Protein AF-A0A2J8GJ89-F1 (afdb_monomer_lite)

Foldseek 3Di:
DVQQQQKDFLNHRDDPVNLVVLLVLLDQPVDLCQDFDDDDPDPVVVLVQLVPPDFQAPDDPVQQNVCVVDPCNVVRDDDDDDDPCRPVVSLVVQVVQLVPDDPVSCVSHPFNPQGGHSRRQAHPPRGGGPSRIPSSHDYDDDDDDDDDDDDDDDDDDDDDDDDPDDPDDFDFFPAFDKAWFQADALVQLQDQKTKRFLVRCNRDTPAWDWFWEAEPNDIDIWTWDSDDSGIIITGNGNVVSNPDDDHRGTWMWGRHRRGIYTDD

Structure (mmCIF, N/CA/C/O backbone):
data_AF-A0A2J8GJ89-F1
#
_entry.id   AF-A0A2J8GJ89-F1
#
loop_
_atom_site.group_PDB
_atom_site.id
_atom_site.type_symbol
_atom_site.label_atom_id
_atom_site.label_alt_id
_atom_site.label_comp_id
_atom_site.label_asym_id
_atom_site.label_entity_id
_atom_site.label_seq_id
_atom_site.pdbx_PDB_ins_code
_atom_site.Cartn_x
_atom_site.Cartn_y
_atom_site.Cartn_z
_atom_site.occupancy
_atom_site.B_iso_or_equiv
_atom_site.auth_seq_id
_atom_site.auth_comp_id
_atom_site.auth_asym_id
_atom_site.auth_atom_id
_atom_site.pdbx_PDB_model_num
ATOM 1 N N . MET A 1 1 ? -20.052 -2.534 8.453 1.00 51.09 1 MET A N 1
ATOM 2 C CA . MET A 1 1 ? -18.587 -2.738 8.320 1.00 51.09 1 MET A CA 1
ATOM 3 C C . MET A 1 1 ? -18.241 -4.232 8.321 1.00 51.09 1 MET A C 1
ATOM 5 O O . MET A 1 1 ? -17.271 -4.652 8.930 1.00 51.09 1 MET A O 1
ATOM 9 N N . SER A 1 2 ? -19.014 -5.045 7.596 1.00 51.50 2 SER A N 1
ATOM 10 C CA . SER A 1 2 ? -18.908 -6.514 7.586 1.00 51.50 2 SER A CA 1
ATOM 11 C C . SER A 1 2 ? -17.666 -7.060 6.869 1.00 51.50 2 SER A C 1
ATOM 13 O O . SER A 1 2 ? -17.286 -8.201 7.095 1.00 51.50 2 SER A O 1
ATOM 15 N N . VAL A 1 3 ? -17.035 -6.261 6.001 1.00 61.06 3 VAL A N 1
ATOM 16 C CA . VAL A 1 3 ? -15.920 -6.705 5.143 1.00 61.06 3 VAL A CA 1
ATOM 17 C C . VAL A 1 3 ? -14.553 -6.607 5.840 1.00 61.06 3 VAL A C 1
ATOM 19 O O . VAL A 1 3 ? -13.707 -7.475 5.651 1.00 61.06 3 VAL A O 1
ATOM 22 N N . CYS A 1 4 ? -14.347 -5.580 6.672 1.00 65.94 4 CYS A N 1
ATOM 23 C CA . CYS A 1 4 ? -13.130 -5.380 7.469 1.00 65.94 4 CYS A CA 1
ATOM 24 C C . CYS A 1 4 ? -13.531 -5.078 8.925 1.00 65.94 4 CYS A C 1
ATOM 26 O O . CYS A 1 4 ? -13.541 -3.907 9.307 1.00 65.94 4 CYS A O 1
ATOM 28 N N . PRO A 1 5 ? -13.898 -6.094 9.730 1.00 61.31 5 PRO A N 1
ATOM 29 C CA . PRO A 1 5 ? -14.490 -5.883 11.057 1.00 61.31 5 PRO A CA 1
ATOM 30 C C . PRO A 1 5 ? -13.538 -5.229 12.068 1.00 61.31 5 PRO A C 1
ATOM 32 O O . PRO A 1 5 ? -13.998 -4.573 12.992 1.00 61.31 5 PRO A O 1
ATOM 35 N N . PHE A 1 6 ? -12.224 -5.367 11.871 1.00 69.56 6 PHE A N 1
ATOM 36 C CA . PHE A 1 6 ? -11.194 -4.809 12.756 1.00 69.56 6 PHE A CA 1
ATOM 37 C C . PHE A 1 6 ? -10.577 -3.501 12.244 1.00 69.56 6 PHE A C 1
ATOM 39 O O . PHE A 1 6 ? -9.581 -3.058 12.803 1.00 69.56 6 PHE A O 1
ATOM 46 N N . LEU A 1 7 ? -11.118 -2.906 11.170 1.00 73.06 7 LEU A N 1
ATOM 47 C CA . LEU A 1 7 ? -10.618 -1.650 10.598 1.00 73.06 7 LEU A CA 1
ATOM 48 C C . LEU A 1 7 ? -10.441 -0.587 11.693 1.00 73.06 7 LEU A C 1
ATOM 50 O O . LEU A 1 7 ? -11.386 -0.297 12.422 1.00 73.06 7 LEU A O 1
ATOM 54 N N . ALA A 1 8 ? -9.258 0.020 11.755 1.00 70.81 8 ALA A N 1
ATOM 55 C CA . ALA A 1 8 ? -8.926 1.067 12.713 1.00 70.81 8 ALA A CA 1
ATOM 56 C C . ALA A 1 8 ? -8.493 2.362 12.006 1.00 70.81 8 ALA A C 1
ATOM 58 O O . ALA A 1 8 ? -7.922 2.317 10.912 1.00 70.81 8 ALA A O 1
ATOM 59 N N . VAL A 1 9 ? -8.766 3.501 12.646 1.00 76.75 9 VAL A N 1
ATOM 60 C CA . VAL A 1 9 ? -8.282 4.840 12.281 1.00 76.75 9 VAL A CA 1
ATOM 61 C C . VAL A 1 9 ? -7.520 5.403 13.482 1.00 76.75 9 VAL A C 1
ATOM 63 O O . VAL A 1 9 ? -8.078 5.471 14.572 1.00 76.75 9 VAL A O 1
ATOM 66 N N . ASP A 1 10 ? -6.253 5.775 13.292 1.00 77.88 10 ASP A N 1
ATOM 67 C CA . ASP A 1 10 ? -5.334 6.277 14.334 1.00 77.88 10 ASP A CA 1
ATOM 68 C C . ASP A 1 10 ? -5.298 5.412 15.610 1.00 77.88 10 ASP A C 1
ATOM 70 O O . ASP A 1 10 ? -5.289 5.910 16.732 1.00 77.88 10 ASP A O 1
ATOM 74 N N . GLY A 1 11 ? -5.313 4.087 15.438 1.00 70.81 11 GLY A N 1
ATOM 75 C CA . GLY A 1 11 ? -5.320 3.114 16.537 1.00 70.81 11 GLY A CA 1
ATOM 76 C C . GLY A 1 11 ? -6.684 2.884 17.207 1.00 70.81 11 GLY A C 1
ATOM 77 O O . GLY A 1 11 ? -6.833 1.898 17.925 1.00 70.81 11 GLY A O 1
ATOM 78 N N . GLY A 1 12 ? -7.694 3.718 16.945 1.00 61.47 12 GLY A N 1
ATOM 79 C CA . GLY A 1 12 ? -9.068 3.516 17.418 1.00 61.47 12 GLY A CA 1
ATOM 80 C C . GLY A 1 12 ? -9.918 2.684 16.443 1.00 61.47 12 GLY A C 1
ATOM 81 O O . GLY A 1 12 ? -9.699 2.765 15.231 1.00 61.47 12 GLY A O 1
ATOM 82 N N . PRO A 1 13 ? -10.921 1.911 16.909 1.00 70.88 13 PRO A N 1
ATOM 83 C CA . PRO A 1 13 ? -11.871 1.232 16.028 1.00 70.88 13 PRO A CA 1
ATOM 84 C C . PRO A 1 13 ? -12.562 2.215 15.076 1.00 70.88 13 PRO A C 1
ATOM 86 O O . PRO A 1 13 ? -13.066 3.262 15.487 1.00 70.88 13 PRO A O 1
ATOM 89 N N . ALA A 1 14 ? -12.594 1.892 13.787 1.00 78.88 14 ALA A N 1
ATOM 90 C CA . ALA A 1 14 ? -13.203 2.759 12.793 1.00 78.88 14 ALA A CA 1
ATOM 91 C C . ALA A 1 14 ? -14.733 2.657 12.810 1.00 78.88 14 ALA A C 1
ATOM 93 O O . ALA A 1 14 ? -15.304 1.582 12.990 1.00 78.88 14 ALA A O 1
ATOM 94 N N . THR A 1 15 ? -15.396 3.761 12.472 1.00 80.56 15 THR A N 1
ATOM 95 C CA . THR A 1 15 ? -16.772 3.764 11.967 1.00 80.56 15 THR A CA 1
ATOM 96 C C . THR A 1 15 ? -16.748 4.030 10.460 1.00 80.56 15 THR A C 1
ATOM 98 O O . THR A 1 15 ? -15.730 4.452 9.906 1.00 80.56 15 THR A O 1
ATOM 101 N N . LEU A 1 16 ? -17.869 3.828 9.756 1.00 80.06 16 LEU A N 1
ATOM 102 C CA . LEU A 1 16 ? -17.957 4.216 8.341 1.00 80.06 16 LEU A CA 1
ATOM 103 C C . LEU A 1 16 ? -17.716 5.729 8.160 1.00 80.06 16 LEU A C 1
ATOM 105 O O . LEU A 1 16 ? -17.096 6.138 7.180 1.00 80.06 16 LEU A O 1
ATOM 109 N N . GLY A 1 17 ? -18.164 6.537 9.127 1.00 83.50 17 GLY A N 1
ATOM 110 C CA . GLY A 1 17 ? -17.939 7.980 9.166 1.00 83.50 17 GLY A CA 1
ATOM 111 C C . GLY A 1 17 ? -16.468 8.344 9.366 1.00 83.50 17 GLY A C 1
ATOM 112 O O . GLY A 1 17 ? -15.929 9.100 8.560 1.00 83.50 17 GLY A O 1
ATOM 113 N N . SER A 1 18 ? -15.788 7.777 10.373 1.00 85.19 18 SER A N 1
ATOM 114 C CA . SER A 1 18 ? -14.372 8.096 10.623 1.00 85.19 18 SER A CA 1
ATOM 115 C C . SER A 1 18 ? -13.459 7.598 9.501 1.00 85.19 18 SER A C 1
ATOM 117 O O . SER A 1 18 ? -12.539 8.311 9.102 1.00 85.19 18 SER A O 1
ATOM 119 N N . PHE A 1 19 ? -13.762 6.439 8.906 1.00 84.88 19 PHE A N 1
ATOM 120 C CA . PHE A 1 19 ? -13.055 5.941 7.727 1.00 84.88 19 PHE A CA 1
ATOM 121 C C . PHE A 1 19 ? -13.235 6.854 6.504 1.00 84.88 19 PHE A C 1
ATOM 123 O O . PHE A 1 19 ? -12.247 7.228 5.872 1.00 84.88 19 PHE A O 1
ATOM 130 N N . ARG A 1 20 ? -14.475 7.264 6.188 1.00 89.19 20 ARG A N 1
ATOM 131 C CA . ARG A 1 20 ? -14.755 8.200 5.084 1.00 89.19 20 ARG A CA 1
ATOM 132 C C . ARG A 1 20 ? -14.040 9.533 5.299 1.00 89.19 20 ARG A C 1
ATOM 134 O O . ARG A 1 20 ? -13.351 9.991 4.392 1.00 89.19 20 ARG A O 1
ATOM 141 N N . ASN A 1 21 ? -14.157 10.107 6.496 1.00 90.06 21 ASN A N 1
ATOM 142 C CA . ASN A 1 21 ? -13.492 11.354 6.864 1.00 90.06 21 ASN A CA 1
ATOM 143 C C . ASN A 1 21 ? -11.966 11.234 6.702 1.00 90.06 21 ASN A C 1
ATOM 145 O O . ASN A 1 21 ? -11.329 12.085 6.084 1.00 90.06 21 ASN A O 1
ATOM 149 N N . ARG A 1 22 ? -11.360 10.122 7.143 1.00 91.75 22 ARG A N 1
ATOM 150 C CA . ARG A 1 22 ? -9.924 9.897 6.934 1.00 91.75 22 ARG A CA 1
ATOM 151 C C . ARG A 1 22 ? -9.538 9.847 5.455 1.00 91.75 22 ARG A C 1
ATOM 153 O O . ARG A 1 22 ? -8.533 10.444 5.089 1.00 91.75 22 ARG A O 1
ATOM 160 N N . LEU A 1 23 ? -10.322 9.207 4.589 1.00 90.75 23 LEU A N 1
ATOM 161 C CA . LEU A 1 23 ? -10.028 9.210 3.151 1.00 90.75 23 LEU A CA 1
ATOM 162 C C . LEU A 1 23 ? -10.175 10.599 2.506 1.00 90.75 23 LEU A C 1
ATOM 164 O O . LEU A 1 23 ? -9.393 10.925 1.615 1.00 90.75 23 LEU A O 1
ATOM 168 N N . GLN A 1 24 ? -11.104 11.440 2.976 1.00 90.94 24 GLN A N 1
ATOM 169 C CA . GLN A 1 24 ? -11.280 12.810 2.466 1.00 90.94 24 GLN A CA 1
ATOM 170 C C . GLN A 1 24 ? -10.025 13.682 2.646 1.00 90.94 24 GLN A C 1
ATOM 172 O O . GLN A 1 24 ? -9.733 14.497 1.779 1.00 90.94 24 GLN A O 1
ATOM 177 N N . HIS A 1 25 ? -9.218 13.445 3.685 1.00 90.50 25 HIS A N 1
ATOM 178 C CA . HIS A 1 25 ? -7.939 14.140 3.913 1.00 90.50 25 HIS A CA 1
ATOM 179 C C . HIS A 1 25 ? -6.832 13.813 2.884 1.00 90.50 25 HIS A C 1
ATOM 181 O O . HIS A 1 25 ? -5.749 14.404 2.915 1.00 90.50 25 HIS A O 1
ATOM 187 N N . PHE A 1 26 ? -7.088 12.857 1.987 1.00 92.19 26 PHE A N 1
ATOM 188 C CA . PHE A 1 26 ? -6.229 12.504 0.854 1.00 92.19 26 PHE A CA 1
ATOM 189 C C . PHE A 1 26 ? -6.911 12.733 -0.499 1.00 92.19 26 PHE A C 1
ATOM 191 O O . PHE A 1 26 ? -6.313 12.432 -1.535 1.00 92.19 26 PHE A O 1
ATOM 198 N N . TRP A 1 27 ? -8.156 13.218 -0.499 1.00 92.25 27 TRP A N 1
ATOM 199 C CA . TRP A 1 27 ? -8.893 13.536 -1.712 1.00 92.25 27 TRP A CA 1
ATOM 200 C C . TRP A 1 27 ? -8.456 14.899 -2.250 1.00 92.25 27 TRP A C 1
ATOM 202 O O . TRP A 1 27 ? -8.354 15.873 -1.505 1.00 92.25 27 TRP A O 1
ATOM 212 N N . LEU A 1 28 ? -8.207 14.960 -3.553 1.00 91.19 28 LEU A N 1
ATOM 213 C CA . LEU A 1 28 ? -7.732 16.146 -4.254 1.00 91.19 28 LEU A CA 1
ATOM 214 C C . LEU A 1 28 ? -8.778 16.490 -5.324 1.00 91.19 28 LEU A C 1
ATOM 216 O O . LEU A 1 28 ? -8.771 15.874 -6.383 1.00 91.19 28 LEU A O 1
ATOM 220 N N . PRO A 1 29 ? -9.732 17.401 -5.048 1.00 86.88 29 PRO A N 1
ATOM 221 C CA . PRO A 1 29 ? -10.887 17.620 -5.925 1.00 86.88 29 PRO A CA 1
ATOM 222 C C . PRO A 1 29 ? -10.531 18.301 -7.255 1.00 86.88 29 PRO A C 1
ATOM 224 O O . PRO A 1 29 ? -11.310 18.223 -8.196 1.00 86.88 29 PRO A O 1
ATOM 227 N N . GLU A 1 30 ? -9.371 18.957 -7.321 1.00 87.75 30 GLU A N 1
ATOM 228 C CA . GLU A 1 30 ? -8.813 19.586 -8.527 1.00 87.75 30 GLU A CA 1
ATOM 229 C C . GLU A 1 30 ? -8.065 18.572 -9.423 1.00 87.75 30 GLU A C 1
ATOM 231 O O . GLU A 1 30 ? -7.725 18.895 -10.556 1.00 87.75 30 GLU A O 1
ATOM 236 N N . GLU A 1 31 ? -7.817 17.345 -8.941 1.00 92.88 31 GLU A N 1
ATOM 237 C CA . GLU A 1 31 ? -6.915 16.378 -9.577 1.00 92.88 31 GLU A CA 1
ATOM 238 C C . GLU A 1 31 ? -7.672 15.172 -10.167 1.00 92.88 31 GLU A C 1
ATOM 240 O O . GLU A 1 31 ? -8.168 14.326 -9.415 1.00 92.88 31 GLU A O 1
ATOM 245 N N . PRO A 1 32 ? -7.724 15.007 -11.504 1.00 92.75 32 PRO A N 1
ATOM 246 C CA . PRO A 1 32 ? -8.419 13.879 -12.132 1.00 92.75 32 PRO A CA 1
ATOM 247 C C . PRO A 1 32 ? -7.652 12.550 -12.002 1.00 92.75 32 PRO A C 1
ATOM 249 O O . PRO A 1 32 ? -8.220 11.474 -12.192 1.00 92.75 32 PRO A O 1
ATOM 252 N N . ILE A 1 33 ? -6.353 12.593 -11.683 1.00 95.62 33 ILE A N 1
ATOM 253 C CA . ILE A 1 33 ? -5.510 11.400 -11.570 1.00 95.62 33 ILE A CA 1
ATOM 254 C C . ILE A 1 33 ? -5.696 10.778 -10.181 1.00 95.62 33 ILE A C 1
ATOM 256 O O . ILE A 1 33 ? -5.140 11.238 -9.185 1.00 95.62 33 ILE A O 1
ATOM 260 N N . LEU A 1 34 ? -6.459 9.683 -10.117 1.00 94.69 34 LEU A N 1
ATOM 261 C CA . LEU A 1 34 ? -6.751 8.982 -8.859 1.00 94.69 34 LEU A CA 1
ATOM 262 C C . LEU A 1 34 ? -5.700 7.931 -8.475 1.00 94.69 34 LEU A C 1
ATOM 264 O O . LEU A 1 34 ? -5.545 7.632 -7.288 1.00 94.69 34 LEU A O 1
ATOM 268 N N . TYR A 1 35 ? -4.985 7.362 -9.450 1.00 94.88 35 TYR A N 1
ATOM 269 C CA . TYR A 1 35 ? -3.936 6.363 -9.235 1.00 94.88 35 TYR A CA 1
ATOM 270 C C . TYR A 1 35 ? -2.932 6.338 -10.394 1.00 94.88 35 TYR A C 1
ATOM 272 O O . TYR A 1 35 ? -3.323 6.380 -11.556 1.00 94.88 35 TYR A O 1
ATOM 280 N N . ILE A 1 36 ? -1.649 6.189 -10.069 1.00 94.69 36 ILE A N 1
ATOM 281 C CA . ILE A 1 36 ? -0.556 5.884 -10.998 1.00 94.69 36 ILE A CA 1
ATOM 282 C C . ILE A 1 36 ? 0.054 4.549 -10.564 1.00 94.69 36 ILE A C 1
ATOM 284 O O . ILE A 1 36 ? 0.330 4.347 -9.378 1.00 94.69 36 ILE A O 1
ATOM 288 N N . GLY A 1 37 ? 0.296 3.637 -11.505 1.00 92.19 37 GLY A N 1
ATOM 289 C CA . GLY A 1 37 ? 1.008 2.404 -11.192 1.00 92.19 37 GLY A CA 1
ATOM 290 C C . GLY A 1 37 ? 1.448 1.599 -12.409 1.00 92.19 37 GLY A C 1
ATOM 291 O O . GLY A 1 37 ? 0.897 1.746 -13.498 1.00 92.19 37 GLY A O 1
ATOM 292 N N . LYS A 1 38 ? 2.421 0.707 -12.206 1.00 90.56 38 LYS A N 1
ATOM 293 C CA . LYS A 1 38 ? 2.954 -0.191 -13.245 1.00 90.56 38 LYS A CA 1
ATOM 294 C C . LYS A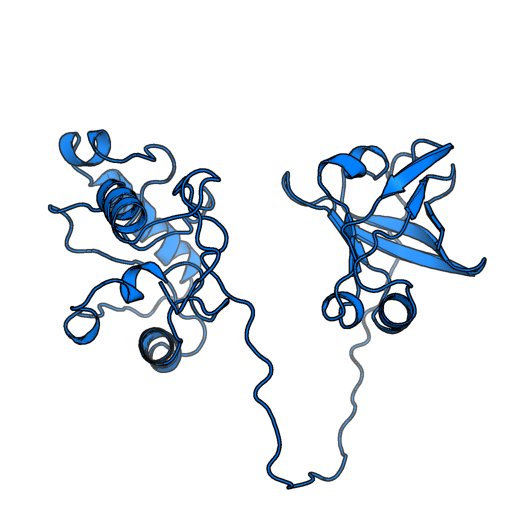 1 38 ? 2.256 -1.558 -13.342 1.00 90.56 38 LYS A C 1
ATOM 296 O O . LYS A 1 38 ? 1.616 -2.040 -12.394 1.00 90.56 38 LYS A O 1
ATOM 301 N N . ALA A 1 39 ? 2.453 -2.212 -14.489 1.00 88.50 39 ALA A N 1
ATOM 302 C CA . ALA A 1 39 ? 2.150 -3.617 -14.763 1.00 88.50 39 ALA A CA 1
ATOM 303 C C . ALA A 1 39 ? 3.377 -4.271 -15.423 1.00 88.50 39 ALA A C 1
ATOM 305 O O . ALA A 1 39 ? 3.844 -3.775 -16.441 1.00 88.50 39 ALA A O 1
ATOM 306 N N . GLU A 1 40 ? 3.896 -5.363 -14.856 1.00 78.62 40 GLU A N 1
ATOM 307 C CA . GLU A 1 40 ? 5.140 -5.997 -15.339 1.00 78.62 40 GLU A CA 1
ATOM 308 C C . GLU A 1 40 ? 4.894 -7.042 -16.441 1.00 78.62 40 GLU A C 1
ATOM 310 O O . GLU A 1 40 ? 5.699 -7.171 -17.355 1.00 78.62 40 GLU A O 1
ATOM 315 N N . THR A 1 41 ? 3.780 -7.783 -16.375 1.00 80.44 41 THR A N 1
ATOM 316 C CA . THR A 1 41 ? 3.505 -8.924 -17.273 1.00 80.44 41 THR A CA 1
ATOM 317 C C . THR A 1 41 ? 2.255 -8.754 -18.133 1.00 80.44 41 THR A C 1
ATOM 319 O O . THR A 1 41 ? 2.275 -9.059 -19.320 1.00 80.44 41 THR A O 1
ATOM 322 N N . SER A 1 42 ? 1.147 -8.279 -17.560 1.00 85.81 42 SER A N 1
ATOM 323 C CA . SER A 1 42 ? -0.113 -8.085 -18.285 1.00 85.81 42 SER A CA 1
ATOM 324 C C . SER A 1 42 ? -0.906 -6.925 -17.701 1.00 85.81 42 SER A C 1
ATOM 326 O O . SER A 1 42 ? -1.297 -6.954 -16.531 1.00 85.81 42 SER A O 1
ATOM 328 N N . LEU A 1 43 ? -1.183 -5.920 -18.537 1.00 87.12 43 LEU A N 1
ATOM 329 C CA . LEU A 1 43 ? -2.074 -4.816 -18.190 1.00 87.12 43 LEU A CA 1
ATOM 330 C C . LEU A 1 43 ? -3.493 -5.328 -17.918 1.00 87.12 43 LEU A C 1
ATOM 332 O O . LEU A 1 43 ? -4.078 -4.978 -16.902 1.00 87.12 43 LEU A O 1
ATOM 336 N N . THR A 1 44 ? -4.021 -6.219 -18.762 1.00 87.31 44 THR A N 1
ATOM 337 C CA . THR A 1 44 ? -5.365 -6.789 -18.595 1.00 87.31 44 THR A CA 1
ATOM 338 C C . THR A 1 44 ? -5.510 -7.495 -17.249 1.00 87.31 44 THR A C 1
ATOM 340 O O . THR A 1 44 ? -6.430 -7.185 -16.498 1.00 87.31 44 THR A O 1
ATOM 343 N N . ALA A 1 45 ? -4.563 -8.364 -16.875 1.00 84.38 45 ALA A N 1
ATOM 344 C CA . ALA A 1 45 ? -4.596 -9.036 -15.573 1.00 84.38 45 ALA A CA 1
ATOM 345 C C . ALA A 1 45 ? -4.486 -8.038 -14.403 1.00 84.38 45 ALA A C 1
ATOM 347 O O . ALA A 1 45 ? -5.184 -8.178 -13.397 1.00 84.38 45 ALA A O 1
ATOM 348 N N . ARG A 1 46 ? -3.645 -7.003 -14.552 1.00 86.00 46 ARG A N 1
ATOM 349 C CA . ARG A 1 46 ? -3.482 -5.906 -13.585 1.00 86.00 46 ARG A CA 1
ATOM 350 C C . ARG A 1 46 ? -4.781 -5.111 -13.399 1.00 86.00 46 ARG A C 1
ATOM 352 O O . ARG A 1 46 ? -5.113 -4.763 -12.271 1.00 86.00 46 ARG A O 1
ATOM 359 N N . THR A 1 47 ? -5.529 -4.866 -14.470 1.00 86.38 47 THR A N 1
ATOM 360 C CA . THR A 1 47 ? -6.800 -4.127 -14.451 1.00 86.38 47 THR A CA 1
ATOM 361 C C . THR A 1 47 ? -7.944 -4.986 -13.910 1.00 86.38 47 THR A C 1
ATOM 363 O O . THR A 1 47 ? -8.613 -4.584 -12.959 1.00 86.38 47 THR A O 1
ATOM 366 N N . SER A 1 48 ? -8.127 -6.214 -14.409 1.00 84.75 48 SER A N 1
ATOM 367 C CA . SER A 1 48 ? -9.155 -7.152 -13.922 1.00 84.75 48 SER A CA 1
ATOM 368 C C . SER A 1 48 ? -9.016 -7.475 -12.428 1.00 84.75 48 SER A C 1
ATOM 370 O O . SER A 1 48 ? -10.005 -7.763 -11.747 1.00 84.75 48 SER A O 1
ATOM 372 N N . ALA A 1 49 ? -7.801 -7.391 -11.882 1.00 82.25 49 ALA A N 1
ATOM 373 C CA . ALA A 1 49 ? -7.529 -7.558 -10.461 1.00 82.25 49 ALA A CA 1
ATOM 374 C C . ALA A 1 49 ? -8.077 -6.423 -9.564 1.00 82.25 49 ALA A C 1
ATOM 376 O O . ALA A 1 49 ? -8.286 -6.663 -8.371 1.00 82.25 49 ALA A O 1
ATOM 377 N N . TYR A 1 50 ? -8.378 -5.227 -10.090 1.00 80.94 50 TYR A N 1
ATOM 378 C CA . TYR A 1 50 ? -9.099 -4.196 -9.325 1.00 80.94 50 TYR A CA 1
ATOM 379 C C . TYR A 1 50 ? -10.556 -4.590 -9.070 1.00 80.94 50 TYR A C 1
ATOM 381 O O . TYR A 1 50 ? -11.011 -4.478 -7.933 1.00 80.94 50 TYR A O 1
ATOM 389 N N . TYR A 1 51 ? -11.235 -5.123 -10.087 1.00 82.38 51 TYR A N 1
ATOM 390 C CA . TYR A 1 51 ? -12.646 -5.517 -10.032 1.00 82.38 51 TYR A CA 1
ATOM 391 C C . TYR A 1 51 ? -12.878 -6.828 -9.265 1.00 82.38 51 TYR A C 1
ATOM 393 O O . TYR A 1 51 ? -13.749 -6.915 -8.405 1.00 82.38 51 TYR A O 1
ATOM 401 N N . SER A 1 52 ? -12.068 -7.854 -9.539 1.00 77.06 52 SER A N 1
ATOM 402 C CA . SER A 1 52 ? -12.241 -9.205 -8.969 1.00 77.06 52 SER A CA 1
ATOM 403 C C . SER A 1 52 ? -11.789 -9.346 -7.510 1.00 77.06 52 SER A C 1
ATOM 405 O O . SER A 1 52 ? -12.253 -10.227 -6.782 1.00 77.06 52 SER A O 1
ATOM 407 N N . THR A 1 53 ? -10.865 -8.500 -7.049 1.00 72.06 53 THR A N 1
ATOM 408 C CA . THR A 1 53 ? -10.269 -8.643 -5.716 1.00 72.06 53 THR A CA 1
ATOM 409 C C . THR A 1 53 ? -11.071 -7.859 -4.684 1.00 72.06 53 THR A C 1
ATOM 411 O O . THR A 1 53 ? -10.918 -6.638 -4.588 1.00 72.06 53 THR A O 1
ATOM 414 N N . LYS A 1 54 ? -11.858 -8.578 -3.872 1.00 71.00 54 LYS A N 1
ATOM 415 C CA . LYS A 1 54 ? -12.701 -8.033 -2.791 1.00 71.00 54 LYS A CA 1
ATOM 416 C C . LYS A 1 54 ? -11.982 -6.975 -1.940 1.00 71.00 54 LYS A C 1
ATOM 418 O O . LYS A 1 54 ? -10.792 -7.101 -1.632 1.00 71.00 54 LYS A O 1
ATOM 423 N N . LEU A 1 55 ? -12.731 -5.954 -1.517 1.00 71.56 55 LEU A N 1
ATOM 424 C CA . LEU A 1 55 ? -12.285 -4.999 -0.502 1.00 71.56 55 LEU A CA 1
ATOM 425 C C . LEU A 1 55 ? -11.841 -5.764 0.757 1.00 71.56 55 LEU A C 1
ATOM 427 O O . LEU A 1 55 ? -12.383 -6.820 1.076 1.00 71.56 55 LEU A O 1
ATOM 431 N N . GLY A 1 56 ? -10.786 -5.287 1.415 1.00 65.94 56 GLY A N 1
ATOM 432 C CA . GLY A 1 56 ? -10.174 -5.992 2.540 1.00 65.94 56 GLY A CA 1
ATOM 433 C C . GLY A 1 56 ? -9.222 -7.134 2.177 1.00 65.94 56 GLY A C 1
ATOM 434 O O . GLY A 1 56 ? -8.477 -7.571 3.045 1.00 65.94 56 GLY A O 1
ATOM 435 N N . ALA A 1 57 ? -9.151 -7.616 0.934 1.00 64.56 57 ALA A N 1
ATOM 436 C CA . ALA A 1 57 ? -8.174 -8.654 0.599 1.00 64.56 57 ALA A CA 1
ATOM 437 C C . ALA A 1 57 ? -6.723 -8.151 0.765 1.00 64.56 57 ALA A C 1
ATOM 439 O O . ALA A 1 57 ? -6.374 -7.043 0.353 1.00 64.56 57 ALA A O 1
ATOM 440 N N . THR A 1 58 ? -5.833 -8.999 1.297 1.00 58.31 58 THR A N 1
ATOM 441 C CA . THR A 1 58 ? -4.391 -8.688 1.431 1.00 58.31 58 THR A CA 1
ATOM 442 C C . THR A 1 58 ? -3.684 -8.418 0.097 1.00 58.31 58 THR A C 1
ATOM 444 O O . THR A 1 58 ? -2.594 -7.850 0.083 1.00 58.31 58 THR A O 1
ATOM 447 N N . GLY A 1 59 ? -4.288 -8.830 -1.016 1.00 58.03 59 GLY A N 1
ATOM 448 C CA . GLY A 1 59 ? -3.846 -8.565 -2.377 1.00 58.03 59 GLY A CA 1
ATOM 449 C C . GLY A 1 59 ? -4.671 -9.371 -3.391 1.00 58.03 59 GLY A C 1
ATOM 450 O O . GLY A 1 59 ? -5.531 -10.151 -2.974 1.00 58.03 59 GLY A O 1
ATOM 451 N N . PRO A 1 60 ? -4.386 -9.231 -4.697 1.00 53.38 60 PRO A N 1
ATOM 452 C CA . PRO A 1 60 ? -3.436 -8.279 -5.289 1.00 53.38 60 PRO A CA 1
ATOM 453 C C . PRO A 1 60 ? -3.877 -6.799 -5.131 1.00 53.38 60 PRO A C 1
ATOM 455 O O . PRO A 1 60 ? -4.993 -6.508 -4.710 1.00 53.38 60 PRO A O 1
ATOM 458 N N . HIS A 1 61 ? -2.982 -5.850 -5.442 1.00 58.56 61 HIS A N 1
ATOM 459 C CA . HIS A 1 61 ? -3.211 -4.383 -5.376 1.00 58.56 61 HIS A CA 1
ATOM 460 C C . HIS A 1 61 ? -3.318 -3.752 -3.978 1.00 58.56 61 HIS A C 1
ATOM 462 O O . HIS A 1 61 ? -4.058 -2.794 -3.760 1.00 58.56 61 HIS A O 1
ATOM 468 N N . ALA A 1 62 ? -2.488 -4.209 -3.039 1.00 60.44 62 ALA A N 1
ATOM 469 C CA . ALA A 1 62 ? -2.382 -3.640 -1.693 1.00 60.44 62 ALA A CA 1
ATOM 470 C C . ALA A 1 62 ? -2.060 -2.127 -1.631 1.00 60.44 62 ALA A C 1
ATOM 472 O O . ALA A 1 62 ? -2.318 -1.524 -0.587 1.00 60.44 62 ALA A O 1
ATOM 473 N N . GLY A 1 63 ? -1.480 -1.550 -2.696 1.00 63.50 63 GLY A N 1
ATOM 474 C CA . GLY A 1 63 ? -1.077 -0.139 -2.791 1.00 63.50 63 GLY A CA 1
ATOM 475 C C . GLY A 1 63 ? -2.044 0.785 -3.542 1.00 63.50 63 GLY A C 1
ATOM 476 O O . GLY A 1 63 ? -1.891 1.990 -3.419 1.00 63.50 63 GLY A O 1
ATOM 477 N N . GLY A 1 64 ? -3.023 0.238 -4.277 1.00 71.44 64 GLY A N 1
ATOM 478 C CA . GLY A 1 64 ? -4.049 0.989 -5.027 1.00 71.44 64 GLY A CA 1
ATOM 479 C C . GLY A 1 64 ? -5.475 0.744 -4.517 1.00 71.44 64 GLY A C 1
ATOM 480 O O . GLY A 1 64 ? -6.452 0.995 -5.216 1.00 71.44 64 GLY A O 1
ATOM 481 N N . TRP A 1 65 ? -5.609 0.157 -3.324 1.00 79.75 65 TRP A N 1
ATOM 482 C CA . TRP A 1 65 ? -6.868 -0.425 -2.852 1.00 79.75 65 TRP A CA 1
ATOM 483 C C . TRP A 1 65 ? -7.976 0.602 -2.580 1.00 79.75 65 TRP A C 1
ATOM 485 O O . TRP A 1 65 ? -9.144 0.222 -2.603 1.00 79.75 65 TRP A O 1
ATOM 495 N N . TRP A 1 66 ? -7.642 1.883 -2.373 1.00 88.12 66 TRP A N 1
ATOM 496 C CA . TRP A 1 66 ? -8.633 2.952 -2.195 1.00 88.12 66 TRP A CA 1
ATOM 497 C C . TRP A 1 66 ? -9.491 3.199 -3.439 1.00 88.12 66 TRP A C 1
ATOM 499 O O . TRP A 1 66 ? -10.624 3.635 -3.284 1.00 88.12 66 TRP A O 1
ATOM 509 N N . LEU A 1 67 ? -9.048 2.830 -4.650 1.00 89.00 67 LEU A N 1
ATOM 510 C CA . LEU A 1 67 ? -9.935 2.861 -5.825 1.00 89.00 67 LEU A CA 1
ATOM 511 C C . LEU A 1 67 ? -11.207 2.019 -5.611 1.00 89.00 67 LEU A C 1
ATOM 513 O O . LEU A 1 67 ? -12.264 2.347 -6.131 1.00 89.00 67 LEU A O 1
ATOM 517 N N . LYS A 1 68 ? -11.132 0.968 -4.785 1.00 85.94 68 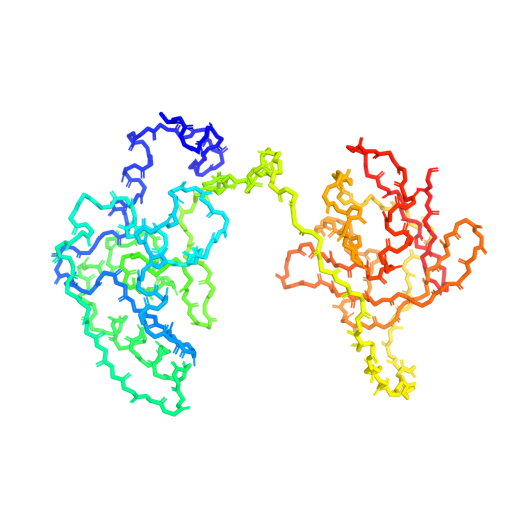LYS A N 1
ATOM 518 C CA . LYS A 1 68 ? -12.248 0.056 -4.486 1.00 85.94 68 LYS A CA 1
ATOM 519 C C . LYS A 1 68 ? -13.243 0.595 -3.458 1.00 85.94 68 LYS A C 1
ATOM 521 O O . LYS A 1 68 ? -14.207 -0.098 -3.151 1.00 85.94 68 LYS A O 1
ATOM 526 N N . VAL A 1 69 ? -12.998 1.779 -2.886 1.00 85.19 69 VAL A N 1
ATOM 527 C CA . VAL A 1 69 ? -13.991 2.477 -2.049 1.00 85.19 69 VAL A CA 1
ATOM 528 C C . VAL A 1 69 ? -14.863 3.438 -2.862 1.00 85.19 69 VAL A C 1
ATOM 530 O O . VAL A 1 69 ? -15.822 3.983 -2.322 1.00 85.19 69 VAL A O 1
ATOM 533 N N . LEU A 1 70 ? -14.523 3.661 -4.135 1.00 87.75 70 LEU A N 1
ATOM 534 C CA . LEU A 1 70 ? -15.239 4.552 -5.037 1.00 87.75 70 LEU A CA 1
ATOM 535 C C . LEU A 1 70 ? -16.381 3.785 -5.710 1.00 87.75 70 LEU A C 1
ATOM 537 O O . LEU A 1 70 ? -16.155 2.729 -6.298 1.00 87.75 70 LEU A O 1
ATOM 541 N N . SER A 1 71 ? -17.597 4.330 -5.656 1.00 87.81 71 SER A N 1
ATOM 542 C CA . SER A 1 71 ? -18.748 3.792 -6.396 1.00 87.81 71 SER A CA 1
ATOM 543 C C . SER A 1 71 ? -18.528 3.850 -7.910 1.00 87.81 71 SER A C 1
ATOM 545 O O . SER A 1 71 ? -18.881 2.909 -8.612 1.00 87.81 71 SER A O 1
ATOM 547 N N . ILE A 1 72 ? -17.858 4.907 -8.376 1.00 89.50 72 ILE A N 1
ATOM 548 C CA . ILE A 1 72 ? -17.537 5.183 -9.784 1.00 89.50 72 ILE A CA 1
ATOM 549 C C . ILE A 1 72 ? -16.385 4.334 -10.352 1.00 89.50 72 ILE A C 1
ATOM 551 O O . ILE A 1 72 ? -15.877 4.634 -11.425 1.00 89.50 72 ILE A O 1
ATOM 555 N N . LEU A 1 73 ? -15.916 3.290 -9.650 1.00 89.38 73 LEU A N 1
ATOM 556 C CA . LEU A 1 73 ? -14.8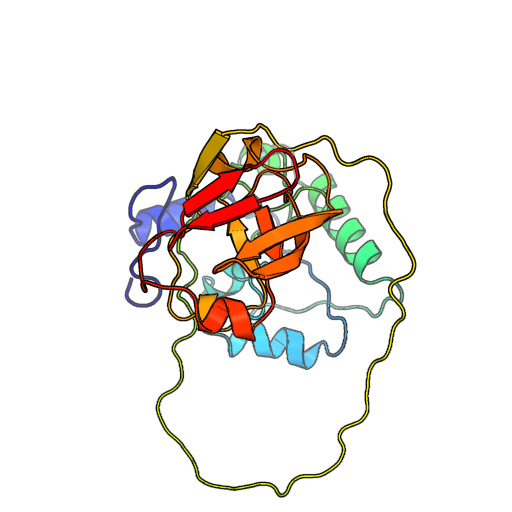05 2.447 -10.124 1.00 89.38 73 LEU A CA 1
ATOM 557 C C . LEU A 1 73 ? -14.984 1.928 -11.574 1.00 89.38 73 LEU A C 1
ATOM 559 O O . LEU A 1 73 ? -13.990 1.944 -12.298 1.00 89.38 73 LEU A O 1
ATOM 563 N N . PRO A 1 74 ? -16.184 1.502 -12.032 1.00 88.19 74 PRO A N 1
ATOM 564 C CA . PRO A 1 74 ? -16.398 1.070 -13.420 1.00 88.19 74 PRO A CA 1
ATOM 565 C C . PRO A 1 74 ? -16.329 2.194 -14.465 1.00 88.19 74 PRO A C 1
ATOM 567 O O . PRO A 1 74 ? -16.204 1.902 -15.650 1.00 88.19 74 PRO A O 1
ATOM 570 N N . GLU A 1 75 ? -16.423 3.455 -14.042 1.00 91.94 75 GLU A N 1
ATOM 571 C CA . GLU A 1 75 ? -16.438 4.645 -14.906 1.00 91.94 75 GLU A CA 1
ATOM 572 C C . GLU A 1 75 ? -15.034 5.258 -15.081 1.00 91.94 75 GLU A C 1
ATOM 574 O O . GLU A 1 75 ? -14.855 6.208 -15.839 1.00 91.94 75 GLU A O 1
ATOM 579 N N . LEU A 1 76 ? -14.017 4.737 -14.380 1.00 92.56 76 LEU A N 1
ATOM 580 C CA . LEU A 1 76 ? -12.660 5.284 -14.420 1.00 92.56 76 LEU A CA 1
ATOM 581 C C . LEU A 1 76 ? -11.914 4.902 -15.708 1.00 92.56 76 LEU A C 1
ATOM 583 O O . LEU A 1 76 ? -11.647 3.727 -15.971 1.00 92.56 76 LEU A O 1
ATOM 587 N N . THR A 1 77 ? -11.468 5.912 -16.456 1.00 95.06 77 THR A N 1
ATOM 588 C CA . THR A 1 77 ? -10.630 5.734 -17.649 1.00 95.06 77 THR A CA 1
ATOM 589 C C . THR A 1 77 ? -9.204 5.310 -17.288 1.00 95.06 77 THR A C 1
ATOM 591 O O . THR A 1 77 ? -8.519 5.961 -16.497 1.00 95.06 77 THR A O 1
ATOM 594 N N . LEU A 1 78 ? -8.717 4.240 -17.922 1.00 93.12 78 LEU A N 1
ATOM 595 C CA . LEU A 1 78 ? -7.330 3.785 -17.814 1.00 93.12 78 LEU A CA 1
ATOM 596 C C . LEU A 1 78 ? -6.488 4.318 -18.980 1.00 93.12 78 LEU A C 1
ATOM 598 O O . LEU A 1 78 ? -6.587 3.824 -20.102 1.00 93.12 78 LEU A O 1
ATOM 602 N N . HIS A 1 79 ? -5.591 5.257 -18.690 1.00 95.38 79 HIS A N 1
ATOM 603 C CA . HIS A 1 79 ? -4.535 5.671 -19.615 1.00 95.38 79 HIS A CA 1
ATOM 604 C C . HIS A 1 79 ? -3.275 4.829 -19.373 1.00 95.38 79 HIS A C 1
ATOM 606 O O . HIS A 1 79 ? -2.870 4.628 -18.228 1.00 95.38 79 HIS A O 1
ATOM 612 N N . TYR A 1 80 ? -2.649 4.327 -20.440 1.00 94.56 80 TYR A N 1
ATOM 613 C CA . TYR A 1 80 ? -1.446 3.499 -20.345 1.00 94.56 80 TYR A CA 1
ATOM 614 C C . TYR A 1 80 ? -0.492 3.730 -21.520 1.00 94.56 80 TYR A C 1
ATOM 616 O O . TYR A 1 80 ? -0.903 4.087 -22.621 1.00 94.56 80 TYR A O 1
ATOM 624 N N . ALA A 1 81 ? 0.792 3.464 -21.286 1.00 93.56 81 ALA A N 1
ATOM 625 C CA . ALA A 1 81 ? 1.840 3.450 -22.298 1.00 93.56 81 ALA A CA 1
ATOM 626 C C . ALA A 1 81 ? 2.788 2.270 -22.033 1.00 93.56 81 ALA A C 1
ATOM 628 O O . ALA A 1 81 ? 2.915 1.810 -20.897 1.00 93.56 81 ALA A O 1
ATOM 629 N N . ARG A 1 82 ? 3.460 1.773 -23.077 1.00 92.94 82 ARG A N 1
ATOM 630 C CA . ARG A 1 82 ? 4.548 0.794 -22.921 1.00 92.94 82 ARG A CA 1
ATOM 631 C C . ARG A 1 82 ? 5.842 1.533 -22.583 1.00 92.94 82 ARG A C 1
ATOM 633 O O . ARG A 1 82 ? 6.128 2.559 -23.189 1.00 92.94 82 ARG A O 1
ATOM 640 N N . ASN A 1 83 ? 6.625 0.994 -21.655 1.00 92.00 83 ASN A N 1
ATOM 641 C CA . ASN A 1 83 ? 7.940 1.515 -21.291 1.00 92.00 83 ASN A CA 1
ATOM 642 C C . ASN A 1 83 ? 8.886 0.339 -20.988 1.00 92.00 83 ASN A C 1
ATOM 644 O O . ASN A 1 83 ? 8.428 -0.703 -20.519 1.00 92.00 83 ASN A O 1
ATOM 648 N N . THR A 1 84 ? 10.176 0.495 -21.279 1.00 90.50 84 THR A N 1
ATOM 649 C CA . THR A 1 84 ? 11.231 -0.481 -20.966 1.00 90.50 84 THR A CA 1
ATOM 650 C C . THR A 1 84 ? 11.675 -0.418 -19.502 1.00 90.50 84 THR A C 1
ATOM 652 O O . THR A 1 84 ? 12.050 -1.448 -18.951 1.00 90.50 84 THR A O 1
ATOM 655 N N . ASP A 1 85 ? 11.567 0.746 -18.852 1.00 92.25 85 ASP A N 1
ATOM 656 C CA . ASP A 1 85 ? 11.734 0.928 -17.405 1.00 92.25 85 ASP A CA 1
ATOM 657 C C . ASP A 1 85 ? 10.441 1.507 -16.803 1.00 92.25 85 ASP A C 1
ATOM 659 O O . ASP A 1 85 ? 10.268 2.713 -16.595 1.00 92.25 85 ASP A O 1
ATOM 663 N N . ALA A 1 86 ? 9.492 0.609 -16.533 1.00 90.25 86 ALA A N 1
ATOM 664 C CA . ALA A 1 86 ? 8.217 0.956 -15.911 1.00 90.25 86 ALA A CA 1
ATOM 665 C C . ALA A 1 86 ? 8.374 1.503 -14.476 1.00 90.25 86 ALA A C 1
ATOM 667 O O . ALA A 1 86 ? 7.488 2.208 -13.992 1.00 90.25 86 ALA A O 1
ATOM 668 N N . ASP A 1 87 ? 9.489 1.214 -13.803 1.00 88.94 87 ASP A N 1
ATOM 669 C CA . ASP A 1 87 ? 9.767 1.639 -12.433 1.00 88.94 87 ASP A CA 1
ATOM 670 C C . ASP A 1 87 ? 10.265 3.088 -12.401 1.00 88.94 87 ASP A C 1
ATOM 672 O O . ASP A 1 87 ? 9.840 3.872 -11.549 1.00 88.94 87 ASP A O 1
ATOM 676 N N . ALA A 1 88 ? 11.133 3.477 -13.340 1.00 90.69 88 ALA A N 1
ATOM 677 C CA . ALA A 1 88 ? 11.497 4.874 -13.555 1.00 90.69 88 ALA A CA 1
ATOM 678 C C . ALA A 1 88 ? 10.297 5.697 -14.029 1.00 90.69 88 ALA A C 1
ATOM 680 O O . ALA A 1 88 ? 10.086 6.794 -13.514 1.00 90.69 88 ALA A O 1
ATOM 681 N N . ALA A 1 89 ? 9.473 5.155 -14.933 1.00 93.56 89 ALA A N 1
ATOM 682 C CA . ALA A 1 89 ? 8.259 5.822 -15.398 1.00 93.56 89 ALA A CA 1
ATOM 683 C C . ALA A 1 89 ? 7.244 6.064 -14.262 1.00 93.56 89 ALA A C 1
ATOM 685 O O . ALA A 1 89 ? 6.749 7.179 -14.113 1.00 93.56 89 ALA A O 1
ATOM 686 N N . GLU A 1 90 ? 6.973 5.060 -13.417 1.00 93.62 90 GLU A N 1
ATOM 687 C CA . GLU A 1 90 ? 6.086 5.197 -12.248 1.00 93.62 90 GLU A CA 1
ATOM 688 C C . GLU A 1 90 ? 6.610 6.259 -11.264 1.00 93.62 90 GLU A C 1
ATOM 690 O O . GLU A 1 90 ? 5.848 7.122 -10.822 1.00 93.62 90 GLU A O 1
ATOM 695 N N . ARG A 1 91 ? 7.922 6.253 -10.971 1.00 93.31 91 ARG A N 1
ATOM 696 C CA . ARG A 1 91 ? 8.572 7.282 -10.137 1.00 93.31 91 ARG A CA 1
ATOM 697 C C . ARG A 1 91 ? 8.441 8.682 -10.737 1.00 93.31 91 ARG A C 1
ATOM 699 O O . ARG A 1 91 ? 8.085 9.611 -10.016 1.00 93.31 91 ARG A O 1
ATOM 706 N N . ALA A 1 92 ? 8.724 8.833 -12.031 1.00 94.94 92 ALA A N 1
ATOM 707 C CA . ALA A 1 92 ? 8.685 10.117 -12.722 1.00 94.94 92 ALA A CA 1
ATOM 708 C C . ALA A 1 92 ? 7.269 10.710 -12.734 1.00 94.94 92 ALA A C 1
ATOM 710 O O . ALA A 1 92 ? 7.094 11.862 -12.350 1.00 94.94 92 ALA A O 1
ATOM 711 N N . LEU A 1 93 ? 6.254 9.908 -13.074 1.00 96.50 93 LEU A N 1
ATOM 712 C CA . LEU A 1 93 ? 4.856 10.346 -13.101 1.00 96.50 93 LEU A CA 1
ATOM 713 C C . LEU A 1 93 ? 4.338 10.747 -11.710 1.00 96.50 93 LEU A C 1
ATOM 715 O O . LEU A 1 93 ? 3.656 11.761 -11.584 1.00 96.50 93 LEU A O 1
ATOM 719 N N . ILE A 1 94 ? 4.683 10.002 -10.652 1.00 95.12 94 ILE A N 1
ATOM 720 C CA . ILE A 1 94 ? 4.292 10.360 -9.275 1.00 95.12 94 ILE A CA 1
ATOM 721 C C . ILE A 1 94 ? 5.021 11.627 -8.798 1.00 95.12 94 ILE A C 1
ATOM 723 O O . ILE A 1 94 ? 4.406 12.475 -8.152 1.00 95.12 94 ILE A O 1
ATOM 727 N N . SER A 1 95 ? 6.302 11.787 -9.145 1.00 94.06 95 SER A N 1
ATOM 728 C CA . SER A 1 95 ? 7.076 13.001 -8.850 1.00 94.06 95 SER A CA 1
ATOM 729 C C . SER A 1 95 ? 6.500 14.230 -9.565 1.00 94.06 95 SER A C 1
ATOM 731 O O . SER A 1 95 ? 6.301 15.272 -8.943 1.00 94.06 95 SER A O 1
ATOM 733 N N . GLN A 1 96 ? 6.147 14.088 -10.847 1.00 96.31 96 GLN A N 1
ATOM 734 C CA . GLN A 1 96 ? 5.529 15.146 -11.644 1.00 96.31 96 GLN A CA 1
ATOM 735 C C . GLN A 1 96 ? 4.135 15.522 -11.122 1.00 96.31 96 GLN A C 1
ATOM 737 O O . GLN A 1 96 ? 3.848 16.702 -10.957 1.00 96.31 96 GLN A O 1
ATOM 742 N N . PHE A 1 97 ? 3.296 14.541 -10.777 1.00 95.94 97 PHE A N 1
ATOM 743 C CA . PHE A 1 97 ? 2.019 14.798 -10.103 1.00 95.94 97 PHE A CA 1
ATOM 744 C C . PHE A 1 97 ? 2.226 15.610 -8.815 1.00 95.94 97 PHE A C 1
ATOM 746 O O . PHE A 1 97 ? 1.568 16.622 -8.586 1.00 95.94 97 PHE A O 1
ATOM 753 N N . ALA A 1 98 ? 3.186 15.206 -7.976 1.00 93.94 98 ALA A N 1
ATOM 754 C CA . ALA A 1 98 ? 3.473 15.911 -6.734 1.00 93.94 98 ALA A CA 1
ATOM 755 C C . ALA A 1 98 ? 3.983 17.345 -6.963 1.00 93.94 98 ALA A C 1
ATOM 757 O O . ALA A 1 98 ? 3.646 18.229 -6.170 1.00 93.94 98 ALA A O 1
ATOM 758 N N . SER A 1 99 ? 4.781 17.595 -8.007 1.00 93.81 99 SER A N 1
ATOM 759 C CA . SER A 1 99 ? 5.304 18.932 -8.321 1.00 93.81 99 SER A CA 1
ATOM 760 C C . SER A 1 99 ? 4.254 19.879 -8.908 1.00 93.81 99 SER A C 1
ATOM 762 O O . SER A 1 99 ? 4.378 21.085 -8.712 1.00 93.81 99 SER A O 1
ATOM 764 N N . GLN A 1 100 ? 3.216 19.350 -9.563 1.00 94.31 100 GLN A N 1
ATOM 765 C CA . GLN A 1 100 ? 2.149 20.138 -10.190 1.00 94.31 100 GLN A CA 1
ATOM 766 C C . GLN A 1 100 ? 0.996 20.517 -9.241 1.00 94.31 100 GLN A C 1
ATOM 768 O O . GLN A 1 100 ? 0.249 21.440 -9.561 1.00 94.31 100 GLN A O 1
ATOM 773 N N . LEU A 1 101 ? 0.870 19.882 -8.064 1.00 93.06 101 LEU A N 1
ATOM 774 C CA . LEU A 1 101 ? -0.193 20.214 -7.102 1.00 93.06 101 LEU A CA 1
ATOM 775 C C . LEU A 1 101 ? -0.195 21.695 -6.700 1.00 93.06 101 LEU A C 1
ATOM 777 O O . LEU A 1 101 ? 0.808 22.218 -6.200 1.00 93.06 101 LEU A O 1
ATOM 781 N N . SER A 1 102 ? -1.374 22.321 -6.780 1.00 91.50 102 SER A N 1
ATOM 782 C CA . SER A 1 102 ? -1.593 23.696 -6.320 1.00 91.50 102 SER A CA 1
ATOM 783 C C . SER A 1 102 ? -1.194 23.868 -4.837 1.00 91.50 102 SER A C 1
ATOM 785 O O . SER A 1 102 ? -1.389 22.947 -4.030 1.00 91.50 102 SER A O 1
ATOM 787 N N . PRO A 1 103 ? -0.666 25.040 -4.415 1.00 90.19 103 PRO A N 1
ATOM 788 C CA . PRO A 1 103 ? -0.339 25.295 -3.008 1.00 90.19 103 PRO A CA 1
ATOM 789 C C . PRO A 1 103 ? -1.533 25.061 -2.072 1.00 90.19 103 PRO A C 1
ATOM 791 O O . PRO A 1 103 ? -1.372 24.499 -0.988 1.00 90.19 103 PRO A O 1
ATOM 794 N N . THR A 1 104 ? -2.738 25.414 -2.532 1.00 90.00 104 THR A N 1
ATOM 795 C CA . THR A 1 104 ? -4.018 25.186 -1.851 1.00 90.00 104 THR A CA 1
ATOM 796 C C . THR A 1 104 ? -4.294 23.698 -1.633 1.00 90.00 104 THR A C 1
ATOM 798 O O . THR A 1 104 ? -4.597 23.286 -0.512 1.00 90.00 104 THR A O 1
ATOM 801 N N . SER A 1 105 ? -4.150 22.872 -2.671 1.00 90.06 105 SER A N 1
ATOM 802 C CA . SER A 1 105 ? -4.321 21.420 -2.572 1.00 90.06 105 SER A CA 1
ATOM 803 C C . SER A 1 105 ? -3.247 20.777 -1.681 1.00 90.06 105 SER A C 1
ATOM 805 O O . SER A 1 105 ? -3.563 19.983 -0.793 1.00 90.06 105 SER A O 1
ATOM 807 N N . ARG A 1 106 ? -1.983 21.205 -1.799 1.00 90.12 106 ARG A N 1
ATOM 808 C CA . ARG A 1 106 ? -0.862 20.759 -0.947 1.00 90.12 106 ARG A CA 1
ATOM 809 C C . ARG A 1 106 ? -0.997 21.177 0.529 1.00 90.12 106 ARG A C 1
ATOM 811 O O . ARG A 1 106 ? -0.410 20.533 1.402 1.00 90.12 106 ARG A O 1
ATOM 818 N N . ALA A 1 107 ? -1.734 22.244 0.834 1.00 88.44 107 ALA A N 1
ATOM 819 C CA . ALA A 1 107 ? -2.011 22.672 2.207 1.00 88.44 107 ALA A CA 1
ATOM 820 C C . ALA A 1 107 ? -3.104 21.833 2.895 1.00 88.44 107 ALA A C 1
ATOM 822 O O . ALA A 1 107 ? -3.063 21.684 4.113 1.00 88.44 107 ALA A O 1
ATOM 823 N N . LYS A 1 108 ? -4.045 21.264 2.127 1.00 87.44 108 LYS A N 1
ATOM 824 C CA . LYS A 1 108 ? -5.160 20.439 2.632 1.00 87.44 108 LYS A CA 1
ATOM 825 C C . LYS A 1 108 ? -4.774 18.982 2.930 1.00 87.44 108 LYS A C 1
ATOM 827 O O . LYS A 1 108 ? -5.486 18.307 3.668 1.00 87.44 108 LYS A O 1
ATOM 832 N N . LEU A 1 109 ? -3.675 18.485 2.358 1.00 86.81 109 LEU A N 1
ATOM 833 C CA . LEU A 1 109 ? -3.215 17.108 2.560 1.00 86.81 109 LEU A CA 1
ATOM 834 C C . LEU A 1 109 ? -2.711 16.870 3.990 1.00 86.81 109 LEU A C 1
ATOM 836 O O . LEU A 1 109 ? -1.798 17.552 4.455 1.00 86.81 109 LEU A O 1
ATOM 840 N N . LEU A 1 110 ? -3.224 15.814 4.633 1.00 86.56 110 LEU A N 1
ATOM 841 C CA . LEU A 1 110 ? -2.735 15.339 5.937 1.00 86.56 110 LEU A CA 1
ATOM 842 C C . LEU A 1 110 ? -1.259 14.906 5.887 1.00 86.56 110 LEU A C 1
ATOM 844 O O . LEU A 1 110 ? -0.518 15.099 6.847 1.00 86.56 110 LEU A O 1
ATOM 848 N N . ASP A 1 111 ? -0.822 14.338 4.760 1.00 84.88 111 ASP A N 1
ATOM 849 C CA . ASP A 1 111 ? 0.569 13.943 4.538 1.00 84.88 111 ASP A CA 1
ATOM 850 C C . ASP A 1 111 ? 1.221 14.791 3.446 1.00 84.88 111 ASP A C 1
ATOM 852 O O . ASP A 1 111 ? 1.062 14.547 2.248 1.00 84.88 111 ASP A O 1
ATOM 856 N N . ARG A 1 112 ? 1.988 15.787 3.886 1.00 86.06 112 ARG A N 1
ATOM 857 C CA . ARG A 1 112 ? 2.686 16.745 3.018 1.00 86.06 112 ARG A CA 1
ATOM 858 C C . ARG A 1 112 ? 4.069 16.240 2.571 1.00 86.06 112 ARG A C 1
ATOM 860 O O . ARG A 1 112 ? 4.693 16.872 1.724 1.00 86.06 112 ARG A O 1
ATOM 867 N N . ASN A 1 113 ? 4.517 15.092 3.096 1.00 84.38 113 ASN A N 1
ATOM 868 C CA . ASN A 1 113 ? 5.833 14.495 2.835 1.00 84.38 113 ASN A CA 1
ATOM 869 C C . ASN A 1 113 ? 5.771 13.316 1.844 1.00 84.38 113 ASN A C 1
ATOM 871 O O . ASN A 1 113 ? 6.774 12.994 1.209 1.00 84.38 113 ASN A O 1
ATOM 875 N N . ARG A 1 114 ? 4.610 12.660 1.705 1.00 89.12 114 ARG A N 1
ATOM 876 C CA . ARG A 1 114 ? 4.355 11.540 0.773 1.00 89.12 114 ARG A CA 1
ATOM 877 C C . ARG A 1 114 ? 3.189 11.865 -0.154 1.00 89.12 114 ARG A C 1
ATOM 879 O O . ARG A 1 114 ? 2.117 11.260 -0.099 1.00 89.12 114 ARG A O 1
ATOM 886 N N . ILE A 1 115 ? 3.419 12.857 -1.002 1.00 91.25 115 ILE A N 1
ATOM 887 C CA . ILE A 1 115 ? 2.439 13.334 -1.974 1.00 91.25 115 ILE A CA 1
ATOM 888 C C . ILE A 1 115 ? 2.351 12.354 -3.152 1.00 91.25 115 ILE A C 1
ATOM 890 O O . ILE A 1 115 ? 3.351 11.821 -3.622 1.00 91.25 115 ILE A O 1
ATOM 894 N N . GLY A 1 116 ? 1.129 12.120 -3.618 1.00 93.19 116 GLY A N 1
ATOM 895 C CA . GLY A 1 116 ? 0.810 11.308 -4.787 1.00 93.19 116 GLY A CA 1
ATOM 896 C C . GLY A 1 116 ? -0.708 11.177 -4.947 1.00 93.19 116 GLY A C 1
ATOM 897 O O . GLY A 1 116 ? -1.429 11.528 -4.001 1.00 93.19 116 GLY A O 1
ATOM 898 N N . PRO A 1 117 ? -1.192 10.644 -6.086 1.00 95.25 117 PRO A N 1
ATOM 899 C CA . PRO A 1 117 ? -2.617 10.491 -6.398 1.00 95.25 117 PRO A CA 1
ATOM 900 C C . PRO A 1 117 ? -3.420 9.892 -5.247 1.00 95.25 117 PRO A C 1
ATOM 902 O O . PRO A 1 117 ? -2.855 9.130 -4.454 1.00 95.25 117 PRO A O 1
ATOM 905 N N . PHE A 1 118 ? -4.721 10.203 -5.159 1.00 94.38 118 PHE A N 1
ATOM 906 C CA . PHE A 1 118 ? -5.603 9.780 -4.057 1.00 94.38 118 PHE A CA 1
ATOM 907 C C . PHE A 1 118 ? -5.278 8.358 -3.579 1.00 94.38 118 PHE A C 1
ATOM 909 O O . PHE A 1 118 ? -4.770 8.181 -2.469 1.00 94.38 118 PHE A O 1
ATOM 916 N N . ALA A 1 119 ? -5.439 7.367 -4.458 1.00 92.44 119 ALA A N 1
ATOM 917 C CA . ALA A 1 119 ? -5.318 5.955 -4.133 1.00 92.44 119 ALA A CA 1
ATOM 918 C C . ALA A 1 119 ? -3.887 5.390 -4.139 1.00 92.44 119 ALA A C 1
ATOM 920 O O . ALA A 1 119 ? -3.730 4.204 -3.851 1.00 92.44 119 ALA A O 1
ATOM 921 N N . ASN A 1 120 ? -2.844 6.183 -4.419 1.00 92.69 120 ASN A N 1
ATOM 922 C CA . ASN A 1 120 ? -1.450 5.759 -4.239 1.00 92.69 120 ASN A CA 1
ATOM 923 C C . ASN A 1 120 ? -1.097 5.718 -2.748 1.00 92.69 120 ASN A C 1
ATOM 925 O O . ASN A 1 120 ? -0.580 6.676 -2.181 1.00 92.69 120 ASN A O 1
ATOM 929 N N . VAL A 1 121 ? -1.379 4.587 -2.101 1.00 88.56 121 VAL A N 1
ATOM 930 C CA . VAL A 1 121 ? -1.079 4.377 -0.675 1.00 88.56 121 VAL A CA 1
ATOM 931 C C . VAL A 1 121 ? 0.425 4.228 -0.439 1.00 88.56 121 VAL A C 1
ATOM 933 O O . VAL A 1 121 ? 0.927 4.679 0.587 1.00 88.56 121 VAL A O 1
ATOM 936 N N . LEU A 1 122 ? 1.138 3.618 -1.391 1.00 84.50 122 LEU A N 1
ATOM 937 C CA . LEU A 1 122 ? 2.598 3.528 -1.430 1.00 84.50 122 LEU A CA 1
ATOM 938 C C . LEU A 1 122 ? 3.139 4.570 -2.416 1.00 84.50 122 LEU A C 1
ATOM 940 O O . LEU A 1 122 ? 2.767 4.550 -3.589 1.00 84.50 122 LEU A O 1
ATOM 944 N N . ILE A 1 123 ? 4.037 5.431 -1.941 1.00 87.50 123 ILE A N 1
ATOM 945 C CA . ILE A 1 123 ? 4.807 6.372 -2.754 1.00 87.50 123 ILE A CA 1
ATOM 946 C C . ILE A 1 123 ? 6.214 5.783 -2.959 1.00 87.50 123 ILE A C 1
ATOM 948 O O . ILE A 1 123 ? 6.916 5.540 -1.969 1.00 87.50 123 ILE A O 1
ATOM 952 N N . PRO A 1 124 ? 6.652 5.517 -4.205 1.00 82.00 124 PRO A N 1
ATOM 953 C CA . PRO A 1 124 ? 8.014 5.067 -4.490 1.00 82.00 124 PRO A CA 1
ATOM 954 C C . PRO A 1 124 ? 9.068 5.992 -3.864 1.00 82.00 124 PRO A C 1
ATOM 956 O O . PRO A 1 124 ? 8.916 7.207 -3.886 1.00 82.00 124 PRO A O 1
ATOM 959 N N . GLY A 1 125 ? 10.118 5.430 -3.261 1.00 80.31 125 GLY A N 1
ATOM 960 C CA . GLY A 1 125 ? 11.164 6.193 -2.559 1.00 80.31 125 GLY A CA 1
ATOM 961 C C . GLY A 1 125 ? 10.776 6.730 -1.171 1.00 80.31 125 GLY A C 1
ATOM 962 O O . GLY A 1 125 ? 11.625 6.751 -0.287 1.00 80.31 125 GLY A O 1
ATOM 963 N N . HIS A 1 126 ? 9.505 7.075 -0.932 1.00 78.81 126 HIS A N 1
ATOM 964 C CA . HIS A 1 126 ? 9.054 7.694 0.328 1.00 78.81 126 HIS A CA 1
ATOM 965 C C . HIS A 1 126 ? 8.235 6.759 1.249 1.00 78.81 126 HIS A C 1
ATOM 967 O O . HIS A 1 126 ? 8.012 7.071 2.419 1.00 78.81 126 HIS A O 1
ATOM 973 N N . GLY A 1 127 ? 7.792 5.596 0.761 1.00 84.62 127 GLY A N 1
ATOM 974 C CA . GLY A 1 127 ? 7.043 4.606 1.543 1.00 84.62 127 GLY A CA 1
ATOM 975 C C . GLY A 1 127 ? 5.532 4.865 1.594 1.00 84.62 127 GLY A C 1
ATOM 976 O O . GLY A 1 127 ? 4.971 5.566 0.756 1.00 84.62 127 GLY A O 1
ATOM 977 N N . ASN A 1 128 ? 4.832 4.242 2.549 1.00 82.88 128 ASN A N 1
ATOM 978 C CA . ASN A 1 128 ? 3.378 4.405 2.672 1.00 82.88 128 ASN A CA 1
ATOM 979 C C . ASN A 1 128 ? 3.021 5.800 3.199 1.00 82.88 128 ASN A C 1
ATOM 981 O O . ASN A 1 128 ? 3.622 6.222 4.193 1.00 82.88 128 ASN A O 1
ATOM 985 N N . LYS A 1 129 ? 1.997 6.444 2.617 1.00 86.12 129 LYS A N 1
ATOM 986 C CA . LYS A 1 129 ? 1.321 7.628 3.186 1.00 86.12 129 LYS A CA 1
ATOM 987 C C . LYS A 1 129 ? 1.001 7.393 4.673 1.00 86.12 129 LYS A C 1
ATOM 989 O O . LYS A 1 129 ? 0.578 6.294 5.037 1.00 86.12 129 LYS A O 1
ATOM 994 N N . ALA A 1 130 ? 1.136 8.405 5.529 1.00 85.69 130 ALA A N 1
ATOM 995 C CA . ALA A 1 130 ? 0.649 8.392 6.914 1.00 85.69 130 ALA A CA 1
ATOM 996 C C . ALA A 1 130 ? -0.878 8.532 6.945 1.00 85.69 130 ALA A C 1
ATOM 998 O O . ALA A 1 130 ? -1.442 9.512 7.416 1.00 85.69 130 ALA A O 1
ATOM 999 N N . HIS A 1 131 ? -1.557 7.522 6.411 1.00 85.50 131 HIS A N 1
ATOM 1000 C CA . HIS A 1 131 ? -3.009 7.483 6.340 1.00 85.50 131 HIS A CA 1
ATOM 1001 C C . HIS A 1 131 ? -3.678 7.078 7.659 1.00 85.50 131 HIS A C 1
ATOM 1003 O O . HIS A 1 131 ? -4.895 7.196 7.766 1.00 85.50 131 HIS A O 1
ATOM 1009 N N . GLY A 1 132 ? -2.914 6.591 8.646 1.00 81.94 132 GLY A N 1
ATOM 1010 C CA . GLY A 1 132 ? -3.442 6.195 9.957 1.00 81.94 132 GLY A CA 1
ATOM 1011 C C . GLY A 1 132 ? -4.551 5.145 9.863 1.00 81.94 132 GLY A C 1
ATOM 1012 O O . GLY A 1 132 ? -5.519 5.223 10.602 1.00 81.94 132 GLY A O 1
ATOM 1013 N N . LEU A 1 133 ? -4.463 4.218 8.900 1.00 80.69 133 LEU A N 1
ATOM 1014 C CA . LEU A 1 133 ? -5.439 3.135 8.738 1.00 80.69 133 LEU A CA 1
ATOM 1015 C C . LEU A 1 133 ? -4.749 1.822 9.051 1.00 80.69 133 LEU A C 1
ATOM 1017 O O . LEU A 1 133 ? -3.790 1.466 8.363 1.00 80.69 133 LEU A O 1
ATOM 1021 N N . ASP A 1 134 ? -5.303 1.065 9.984 1.00 73.88 134 ASP A N 1
ATOM 1022 C CA . ASP A 1 134 ? -4.792 -0.247 10.362 1.00 73.88 134 ASP A CA 1
ATOM 1023 C C . ASP A 1 134 ? -5.872 -1.315 10.213 1.00 73.88 134 ASP A C 1
ATOM 1025 O O . ASP A 1 134 ? -7.061 -1.019 10.082 1.00 73.88 134 ASP A O 1
ATOM 1029 N N . HIS A 1 135 ? -5.442 -2.577 10.120 1.00 70.94 135 HIS A N 1
ATOM 1030 C CA . HIS A 1 135 ? -6.311 -3.762 10.010 1.00 70.94 135 HIS A CA 1
ATOM 1031 C C . HIS A 1 135 ? -7.352 -3.744 8.865 1.00 70.94 135 HIS A C 1
ATOM 1033 O O . HIS A 1 135 ? -8.180 -4.645 8.746 1.00 70.94 135 HIS A O 1
ATOM 1039 N N . TYR A 1 136 ? -7.240 -2.796 7.929 1.00 72.50 136 TYR A N 1
ATOM 1040 C CA . TYR A 1 136 ? -8.064 -2.660 6.722 1.00 72.50 136 TYR A CA 1
ATOM 1041 C C . TYR A 1 136 ? -7.891 -3.800 5.701 1.00 72.50 136 TYR A C 1
ATOM 1043 O O . TYR A 1 136 ? -8.492 -3.765 4.627 1.00 72.50 136 TYR A O 1
ATOM 1051 N N . LYS A 1 137 ? -7.056 -4.797 6.019 1.00 68.62 137 LYS A N 1
ATOM 1052 C CA . LYS A 1 137 ? -6.803 -6.007 5.235 1.00 68.62 137 LYS A CA 1
ATOM 1053 C C . LYS A 1 137 ? -7.127 -7.242 6.081 1.00 68.62 137 LYS A C 1
ATOM 1055 O O . LYS A 1 137 ? -6.336 -7.612 6.946 1.00 68.62 137 LYS A O 1
ATOM 1060 N N . VAL A 1 138 ? -8.245 -7.904 5.795 1.00 54.69 138 VAL A N 1
ATOM 1061 C CA . VAL A 1 138 ? -8.550 -9.245 6.309 1.00 54.69 138 VAL A CA 1
ATOM 1062 C C . VAL A 1 138 ? -7.651 -10.282 5.640 1.00 54.69 138 VAL A C 1
ATOM 1064 O O . VAL A 1 138 ? -7.445 -10.284 4.422 1.00 54.69 138 VAL A O 1
ATOM 1067 N N . SER A 1 139 ? -7.102 -11.194 6.443 1.00 44.38 139 SER A N 1
ATOM 1068 C CA . SER A 1 139 ? -6.375 -12.355 5.936 1.00 44.38 139 SER A CA 1
ATOM 1069 C C . SER A 1 139 ? -7.274 -13.172 5.014 1.00 44.38 139 SER A C 1
ATOM 1071 O O . SER A 1 139 ? -8.380 -13.536 5.400 1.00 44.38 139 SER A O 1
ATOM 1073 N N . ARG A 1 140 ? -6.770 -13.493 3.814 1.00 38.91 140 ARG A N 1
ATOM 1074 C CA . ARG A 1 140 ? -7.419 -14.401 2.857 1.00 38.91 140 ARG A CA 1
ATOM 1075 C C . ARG A 1 140 ? -7.906 -15.652 3.593 1.00 38.91 140 ARG A C 1
ATOM 1077 O O . ARG A 1 140 ? -7.066 -16.416 4.071 1.00 38.91 140 ARG A O 1
ATOM 1084 N N . SER A 1 141 ? -9.223 -15.843 3.677 1.00 30.80 141 SER A N 1
ATOM 1085 C CA . SER A 1 141 ? -9.784 -17.105 4.144 1.00 30.80 141 SER A CA 1
ATOM 1086 C C . SER A 1 141 ? -9.336 -18.210 3.193 1.00 30.80 141 SER A C 1
ATOM 1088 O O . SER A 1 141 ? -9.337 -18.049 1.966 1.00 30.80 141 SER A O 1
ATOM 1090 N N . THR A 1 142 ? -8.896 -19.326 3.762 1.00 28.78 142 THR A N 1
ATOM 1091 C CA . THR A 1 142 ? -8.767 -20.581 3.030 1.00 28.78 142 THR A CA 1
ATOM 1092 C C . THR A 1 142 ? -10.149 -20.942 2.508 1.00 28.78 142 THR A C 1
ATOM 1094 O O . THR A 1 142 ? -11.091 -21.063 3.288 1.00 28.78 142 THR A O 1
ATOM 1097 N N . LYS A 1 143 ? -10.289 -21.031 1.183 1.00 28.81 143 LYS A N 1
ATOM 1098 C CA . LYS A 1 143 ? -11.546 -21.436 0.552 1.00 28.81 143 LYS A CA 1
ATOM 1099 C C . LYS A 1 143 ? -11.790 -22.899 0.922 1.00 28.81 143 LYS A C 1
ATOM 1101 O O . LYS A 1 143 ? -10.938 -23.736 0.637 1.00 28.81 143 LYS A O 1
ATOM 1106 N N . THR A 1 144 ? -12.909 -23.165 1.581 1.00 28.58 144 THR A N 1
ATOM 1107 C CA . THR A 1 144 ? -13.294 -24.501 2.031 1.00 28.58 144 THR A CA 1
ATOM 1108 C C . THR A 1 144 ? -13.621 -25.398 0.834 1.00 28.58 144 THR A C 1
ATOM 1110 O O . THR A 1 144 ? -14.460 -25.039 0.012 1.00 28.58 144 THR A O 1
ATOM 1113 N N . GLU A 1 145 ? -12.950 -26.549 0.812 1.00 29.03 145 GLU A N 1
ATOM 1114 C CA . GLU A 1 145 ? -13.328 -27.826 0.188 1.00 29.03 145 GLU A CA 1
ATOM 1115 C C . GLU A 1 145 ? -13.373 -28.010 -1.349 1.00 29.03 145 GLU A C 1
ATOM 1117 O O . GLU A 1 145 ? -13.329 -27.037 -2.111 1.00 29.03 145 GLU A O 1
ATOM 1122 N N . PRO A 1 146 ? -13.242 -29.280 -1.814 1.00 31.75 146 PRO A N 1
ATOM 1123 C CA . PRO A 1 146 ? -12.454 -29.580 -3.004 1.00 31.75 146 PRO A CA 1
ATOM 1124 C C . PRO A 1 146 ? -13.289 -29.968 -4.228 1.00 31.75 146 PRO A C 1
ATOM 1126 O O . PRO A 1 146 ? -14.423 -30.427 -4.138 1.00 31.75 146 PRO A O 1
ATOM 1129 N N . SER A 1 147 ? -12.651 -29.905 -5.395 1.00 28.05 147 SER A N 1
ATOM 1130 C CA . SER A 1 147 ? -13.023 -30.744 -6.535 1.00 28.05 147 SER A CA 1
ATOM 1131 C C . SER A 1 147 ? -11.841 -31.650 -6.850 1.00 28.05 147 SER A C 1
ATOM 1133 O O . SER A 1 147 ? -10.738 -31.179 -7.122 1.00 28.05 147 SER A O 1
ATOM 1135 N N . SER A 1 148 ? -12.071 -32.952 -6.739 1.00 34.34 148 SER A N 1
ATOM 1136 C CA . SER A 1 148 ? -11.082 -34.006 -6.931 1.00 34.34 148 SER A CA 1
ATOM 1137 C C . SER A 1 148 ? -10.738 -34.186 -8.410 1.00 34.34 148 SER A C 1
ATOM 1139 O O . SER A 1 148 ? -11.500 -34.808 -9.147 1.00 34.34 148 SER A O 1
ATOM 1141 N N . VAL A 1 149 ? -9.569 -33.698 -8.823 1.00 29.19 149 VAL A N 1
ATOM 1142 C CA . VAL A 1 149 ? -8.856 -34.187 -10.011 1.00 29.19 149 VAL A CA 1
ATOM 1143 C C . VAL A 1 149 ? -7.369 -34.254 -9.666 1.00 29.19 149 VAL A C 1
ATOM 1145 O O . VAL A 1 149 ? -6.739 -33.226 -9.419 1.00 29.19 149 VAL A O 1
ATOM 1148 N N . SER A 1 150 ? -6.819 -35.465 -9.618 1.00 28.64 150 SER A N 1
ATOM 1149 C CA . SER A 1 150 ? -5.385 -35.700 -9.426 1.00 28.64 150 SER A CA 1
ATOM 1150 C C . SER A 1 150 ? -4.606 -35.403 -10.711 1.00 28.64 150 SER A C 1
ATOM 1152 O O . SER A 1 150 ? -5.047 -35.824 -11.780 1.00 28.64 150 SER A O 1
ATOM 1154 N N . PRO A 1 151 ? -3.424 -34.772 -10.629 1.00 27.67 151 PRO A N 1
ATOM 1155 C CA . PRO A 1 151 ? -2.393 -34.897 -11.648 1.00 27.67 151 PRO A CA 1
ATOM 1156 C C . PRO A 1 151 ? -1.239 -35.796 -11.173 1.00 27.67 151 PRO A C 1
ATOM 1158 O O . PRO A 1 151 ? -0.804 -35.736 -10.022 1.00 27.67 151 PRO A O 1
ATOM 1161 N N . ASP A 1 152 ? -0.755 -36.611 -12.105 1.00 26.00 152 ASP A N 1
ATOM 1162 C CA . ASP A 1 152 ? 0.371 -37.543 -11.976 1.00 26.00 152 ASP A CA 1
ATOM 1163 C C . ASP A 1 152 ? 1.718 -36.795 -11.773 1.00 26.00 152 ASP A C 1
ATOM 1165 O O . ASP A 1 152 ? 1.835 -35.630 -12.176 1.00 26.00 152 ASP A O 1
ATOM 1169 N N . PRO A 1 153 ? 2.756 -37.396 -11.154 1.00 28.72 153 PRO A N 1
ATOM 1170 C CA . PRO A 1 153 ? 3.975 -36.683 -10.795 1.00 28.72 153 PRO A CA 1
ATOM 1171 C C . PRO A 1 153 ? 5.027 -36.748 -11.909 1.00 28.72 153 PRO A C 1
ATOM 1173 O O . PRO A 1 153 ? 5.472 -37.823 -12.311 1.00 28.72 153 PRO A O 1
ATOM 1176 N N . THR A 1 154 ? 5.546 -35.603 -12.356 1.00 24.95 154 THR A N 1
ATOM 1177 C CA . THR A 1 154 ? 6.831 -35.585 -13.077 1.00 24.95 154 THR A CA 1
ATOM 1178 C C . THR A 1 154 ? 7.548 -34.237 -12.991 1.00 24.95 154 THR A C 1
ATOM 1180 O O . THR A 1 154 ? 6.926 -33.190 -12.835 1.00 24.95 154 THR A O 1
ATOM 1183 N N . LEU A 1 155 ? 8.878 -34.288 -13.148 1.00 26.91 155 LEU A N 1
ATOM 1184 C CA . LEU A 1 155 ? 9.811 -33.156 -13.291 1.00 26.91 155 LEU A CA 1
ATOM 1185 C C . LEU A 1 155 ? 10.128 -32.343 -12.022 1.00 26.91 155 LEU A C 1
ATOM 1187 O O . LEU A 1 155 ? 9.975 -31.124 -11.960 1.00 26.91 155 LEU A O 1
ATOM 1191 N N . ALA A 1 156 ? 10.781 -33.012 -11.070 1.00 26.89 156 ALA A N 1
ATOM 1192 C CA . ALA A 1 156 ? 11.780 -32.344 -10.240 1.00 26.89 156 ALA A CA 1
ATOM 1193 C C . ALA A 1 156 ? 13.011 -31.952 -11.088 1.00 26.89 156 ALA A C 1
ATOM 1195 O O . ALA A 1 156 ? 13.546 -32.784 -11.820 1.00 26.89 156 ALA A O 1
ATOM 1196 N N . LYS A 1 157 ? 13.517 -30.719 -10.936 1.00 26.84 157 LYS A N 1
ATOM 1197 C CA . LYS A 1 157 ? 14.906 -30.345 -11.271 1.00 26.84 157 LYS A CA 1
ATOM 1198 C C . LYS A 1 157 ? 15.457 -29.344 -10.238 1.00 26.84 157 LYS A C 1
ATOM 1200 O O . LYS A 1 157 ? 14.695 -28.512 -9.747 1.00 26.84 157 LYS A O 1
ATOM 1205 N N . PRO A 1 158 ? 16.750 -29.429 -9.870 1.00 26.66 158 PRO A N 1
ATOM 1206 C CA . PRO A 1 158 ? 17.292 -28.720 -8.713 1.00 26.66 158 PRO A CA 1
ATOM 1207 C C . PRO A 1 158 ? 17.799 -27.313 -9.053 1.00 26.66 158 PRO A C 1
ATOM 1209 O O . PRO A 1 158 ? 18.455 -27.101 -10.071 1.00 26.66 158 PRO A O 1
ATOM 1212 N N . LEU A 1 159 ? 17.591 -26.367 -8.135 1.00 28.48 159 LEU A N 1
ATOM 1213 C CA . LEU A 1 159 ? 18.236 -25.051 -8.153 1.00 28.48 159 LEU A CA 1
ATOM 1214 C C . LEU A 1 159 ? 19.428 -25.049 -7.191 1.00 28.48 159 LEU A C 1
ATOM 1216 O O . LEU A 1 159 ? 19.346 -24.603 -6.049 1.00 28.48 159 LEU A O 1
ATOM 1220 N N . GLY A 1 160 ? 20.557 -25.571 -7.668 1.00 25.61 160 GLY A N 1
ATOM 1221 C CA . GLY A 1 160 ? 21.832 -25.416 -6.978 1.00 25.61 160 GLY A CA 1
ATOM 1222 C C . GLY A 1 160 ? 22.352 -23.983 -7.113 1.00 25.61 160 GLY A C 1
ATOM 1223 O O . GLY A 1 160 ? 22.538 -23.491 -8.225 1.00 25.61 160 GLY A O 1
ATOM 1224 N N . ARG A 1 161 ? 22.661 -23.323 -5.992 1.00 28.52 161 ARG A N 1
ATOM 1225 C CA . ARG A 1 161 ? 23.581 -22.177 -5.988 1.00 28.52 161 ARG A CA 1
ATOM 1226 C C . ARG A 1 161 ? 24.481 -22.222 -4.756 1.00 28.52 161 ARG A C 1
ATOM 1228 O O . ARG A 1 161 ? 24.011 -22.229 -3.625 1.00 28.52 161 ARG A O 1
ATOM 1235 N N . SER A 1 162 ? 25.783 -22.309 -5.017 1.00 26.70 162 SER A N 1
ATOM 1236 C CA . SER A 1 162 ? 26.842 -22.510 -4.025 1.00 26.70 162 SER A CA 1
ATOM 1237 C C . SER A 1 162 ? 26.921 -21.361 -3.013 1.00 26.70 162 SER A C 1
ATOM 1239 O O . SER A 1 162 ? 27.123 -20.208 -3.393 1.00 26.70 162 SER A O 1
ATOM 1241 N N . LEU A 1 163 ? 26.822 -21.687 -1.721 1.00 31.62 163 LEU A N 1
ATOM 1242 C CA . LEU A 1 163 ? 27.126 -20.770 -0.622 1.00 31.62 163 LEU A CA 1
ATOM 1243 C C . LEU A 1 163 ? 28.642 -20.728 -0.379 1.00 31.62 163 LEU A C 1
ATOM 1245 O O . LEU A 1 163 ? 29.166 -21.445 0.472 1.00 31.62 163 LEU A O 1
ATOM 1249 N N . LYS A 1 164 ? 29.360 -19.865 -1.105 1.00 28.48 164 LYS A N 1
ATOM 1250 C CA . LYS A 1 164 ? 30.734 -19.502 -0.728 1.00 28.48 164 LYS A CA 1
ATOM 1251 C C . LYS A 1 164 ? 30.718 -18.401 0.337 1.00 28.48 164 LYS A C 1
ATOM 1253 O O . LYS A 1 164 ? 30.387 -17.262 0.043 1.00 28.48 164 LYS A O 1
ATOM 1258 N N . SER A 1 165 ? 31.118 -18.784 1.550 1.00 38.50 165 SER A N 1
ATOM 1259 C CA . SER A 1 165 ? 31.836 -17.971 2.546 1.00 38.50 165 SER A CA 1
ATOM 1260 C C . SER A 1 165 ? 31.501 -16.469 2.630 1.00 38.50 165 SER A C 1
ATOM 1262 O O . SER A 1 165 ? 32.155 -15.647 1.990 1.00 38.50 165 SER A O 1
ATOM 1264 N N . ILE A 1 166 ? 30.618 -16.101 3.565 1.00 33.19 166 ILE A N 1
ATOM 1265 C CA . ILE A 1 166 ? 30.606 -14.760 4.177 1.00 33.19 166 ILE A CA 1
ATOM 1266 C C . ILE A 1 166 ? 30.724 -14.921 5.701 1.00 33.19 166 ILE A C 1
ATOM 1268 O O . ILE A 1 166 ? 29.735 -14.907 6.429 1.00 33.19 166 ILE A O 1
ATOM 1272 N N . ARG A 1 167 ? 31.961 -15.099 6.182 1.00 33.75 167 ARG A N 1
ATOM 1273 C CA . ARG A 1 167 ? 32.350 -14.890 7.588 1.00 33.75 167 ARG A CA 1
ATOM 1274 C C . ARG A 1 167 ? 33.165 -13.597 7.670 1.00 33.75 167 ARG A C 1
ATOM 1276 O O . ARG A 1 167 ? 34.387 -13.638 7.591 1.00 33.75 167 ARG A O 1
ATOM 1283 N N . ALA A 1 168 ? 32.488 -12.458 7.799 1.00 30.55 168 ALA A N 1
ATOM 1284 C CA . ALA A 1 168 ? 33.126 -11.176 8.095 1.00 30.55 168 ALA A CA 1
ATOM 1285 C C . ALA A 1 168 ? 32.131 -10.204 8.757 1.00 30.55 168 ALA A C 1
ATOM 1287 O O . ALA A 1 168 ? 31.090 -9.902 8.183 1.00 30.55 168 ALA A O 1
ATOM 1288 N N . GLY A 1 169 ? 32.474 -9.686 9.941 1.00 32.75 169 GLY A N 1
ATOM 1289 C CA . GLY A 1 169 ? 31.967 -8.394 10.429 1.00 32.75 169 GLY A CA 1
ATOM 1290 C C . GLY A 1 169 ? 30.705 -8.350 11.303 1.00 32.75 169 GLY A C 1
ATOM 1291 O O . GLY A 1 169 ? 30.346 -7.259 11.741 1.00 32.75 169 GLY A O 1
ATOM 1292 N N . LEU A 1 170 ? 30.035 -9.465 11.613 1.00 41.16 170 LEU A N 1
ATOM 1293 C CA . LEU A 1 170 ? 28.912 -9.432 12.563 1.00 41.16 170 LEU A CA 1
ATOM 1294 C C . LEU A 1 170 ? 29.436 -9.273 14.000 1.00 41.16 170 LEU A C 1
ATOM 1296 O O . LEU A 1 170 ? 30.215 -10.101 14.471 1.00 41.16 170 LEU A O 1
ATOM 1300 N N . LYS A 1 171 ? 28.999 -8.214 14.697 1.00 49.09 171 LYS A N 1
ATOM 1301 C CA . LYS A 1 171 ? 29.232 -8.059 16.143 1.00 49.09 171 LYS A CA 1
ATOM 1302 C C . LYS A 1 171 ? 28.595 -9.234 16.889 1.00 49.09 171 LYS A C 1
ATOM 1304 O O . LYS A 1 171 ? 27.483 -9.638 16.543 1.00 49.09 171 LYS A O 1
ATOM 1309 N N . ALA A 1 172 ? 29.293 -9.747 17.902 1.00 53.75 172 ALA A N 1
ATOM 1310 C CA . ALA A 1 172 ? 28.779 -10.810 18.759 1.00 53.75 172 ALA A CA 1
ATOM 1311 C C . ALA A 1 172 ? 27.445 -10.393 19.420 1.00 53.75 172 ALA A C 1
ATOM 1313 O O . ALA A 1 172 ? 27.254 -9.198 19.682 1.00 53.75 172 ALA A O 1
ATOM 1314 N N . PRO A 1 173 ? 26.523 -11.338 19.681 1.00 59.81 173 PRO A N 1
ATOM 1315 C CA . PRO A 1 173 ? 25.272 -11.048 20.375 1.00 59.81 173 PRO A CA 1
ATOM 1316 C C . PRO A 1 173 ? 25.515 -10.490 21.783 1.00 59.81 173 PRO A C 1
ATOM 1318 O O . PRO A 1 173 ? 26.557 -10.723 22.395 1.00 59.81 173 PRO A O 1
ATOM 1321 N N . VAL A 1 174 ? 24.523 -9.785 22.331 1.00 59.88 174 VAL A N 1
ATOM 1322 C CA . VAL A 1 174 ? 24.544 -9.402 23.749 1.00 59.88 174 VAL A CA 1
ATOM 1323 C C . VAL A 1 174 ? 24.224 -10.648 24.576 1.00 59.88 174 VAL A C 1
ATOM 1325 O O . VAL A 1 174 ? 23.059 -11.020 24.700 1.00 59.88 174 VAL A O 1
ATOM 1328 N N . SER A 1 175 ? 25.257 -11.315 25.094 1.00 66.44 175 SER A N 1
ATOM 1329 C CA . SER A 1 175 ? 25.130 -12.558 25.863 1.00 66.44 175 SER A CA 1
ATOM 1330 C C . SER A 1 175 ? 24.149 -12.444 27.035 1.00 66.44 175 SER A C 1
ATOM 1332 O O . SER A 1 175 ? 24.095 -11.418 27.713 1.00 66.44 175 SER A O 1
ATOM 1334 N N . ASN A 1 176 ? 23.447 -13.542 27.324 1.00 70.06 176 ASN A N 1
ATOM 1335 C CA . ASN A 1 176 ? 22.537 -13.725 28.464 1.00 70.06 176 ASN A CA 1
ATOM 1336 C C . ASN A 1 176 ? 21.247 -12.879 28.405 1.00 70.06 176 ASN A C 1
ATOM 1338 O O . ASN A 1 176 ? 20.593 -12.672 29.426 1.00 70.06 176 ASN A O 1
ATOM 1342 N N . VAL A 1 177 ? 20.849 -12.404 27.220 1.00 75.81 177 VAL A N 1
ATOM 1343 C CA . VAL A 1 177 ? 19.565 -11.714 27.017 1.00 75.81 177 VAL A CA 1
ATOM 1344 C C . VAL A 1 177 ? 18.548 -12.674 26.406 1.00 75.81 177 VAL A C 1
ATOM 1346 O O . VAL A 1 177 ? 18.760 -13.174 25.305 1.00 75.81 177 VAL A O 1
ATOM 1349 N N . ILE A 1 178 ? 17.410 -12.873 27.073 1.00 83.62 178 ILE A N 1
ATOM 1350 C CA . ILE A 1 178 ? 16.258 -13.599 26.518 1.00 83.62 178 ILE A CA 1
ATOM 1351 C C . ILE A 1 178 ? 15.259 -12.587 25.950 1.00 83.62 178 ILE A C 1
ATOM 1353 O O . ILE A 1 178 ? 14.821 -11.681 26.658 1.00 83.62 178 ILE A O 1
ATOM 1357 N N . VAL A 1 179 ? 14.878 -12.744 24.680 1.00 80.94 179 VAL A N 1
ATOM 1358 C CA . VAL A 1 179 ? 13.872 -11.907 24.009 1.00 80.94 179 VAL A CA 1
ATOM 1359 C C . VAL A 1 179 ? 12.756 -12.745 23.374 1.00 80.94 179 VAL A C 1
ATOM 1361 O O . VAL A 1 179 ? 13.027 -13.815 22.826 1.00 80.94 179 VAL A O 1
ATOM 1364 N N . PRO A 1 180 ? 11.495 -12.276 23.383 1.00 83.31 180 PRO A N 1
ATOM 1365 C CA . PRO A 1 180 ? 10.396 -12.974 22.723 1.00 83.31 180 PRO A CA 1
ATOM 1366 C C . PRO A 1 180 ? 10.380 -12.715 21.209 1.00 83.31 180 PRO A C 1
ATOM 1368 O O . PRO A 1 180 ? 10.672 -11.609 20.733 1.00 83.31 180 PRO A O 1
ATOM 1371 N N . SER A 1 181 ? 9.962 -13.715 20.435 1.00 85.88 181 SER A N 1
ATOM 1372 C CA . SER A 1 181 ? 9.508 -13.539 19.053 1.00 85.88 181 SER A CA 1
ATOM 1373 C C . SER A 1 181 ? 8.127 -12.866 18.999 1.00 85.88 181 SER A C 1
ATOM 1375 O O . SER A 1 181 ? 7.497 -12.578 20.014 1.00 85.88 181 SER A O 1
ATOM 1377 N N . GLN A 1 182 ? 7.598 -12.635 17.794 1.00 84.69 182 GLN A N 1
ATOM 1378 C CA . GLN A 1 182 ? 6.148 -12.478 17.640 1.00 84.69 182 GLN A CA 1
ATOM 1379 C C . GLN A 1 182 ? 5.467 -13.818 17.942 1.00 84.69 182 GLN A C 1
ATOM 1381 O O . GLN A 1 182 ? 6.048 -14.864 17.647 1.00 84.69 182 GLN A O 1
ATOM 1386 N N . ALA A 1 183 ? 4.246 -13.786 18.480 1.00 81.94 183 ALA A N 1
ATOM 1387 C CA . ALA A 1 183 ? 3.444 -14.987 18.694 1.00 81.94 183 ALA A CA 1
ATOM 1388 C C . ALA A 1 183 ? 3.284 -15.790 17.391 1.00 81.94 183 ALA A C 1
ATOM 1390 O O . ALA A 1 183 ? 2.906 -15.225 16.359 1.00 81.94 183 ALA A O 1
ATOM 1391 N N . LEU A 1 184 ? 3.577 -17.094 17.423 1.00 79.44 184 LEU A N 1
ATOM 1392 C CA . LEU A 1 184 ? 3.506 -17.939 16.233 1.00 79.44 184 LEU A CA 1
ATOM 1393 C C . LEU A 1 184 ? 2.047 -18.267 15.924 1.00 79.44 184 LEU A C 1
ATOM 1395 O O . LEU A 1 184 ? 1.391 -19.016 16.648 1.00 79.44 184 LEU A O 1
ATOM 1399 N N . THR A 1 185 ? 1.528 -17.756 14.811 1.00 77.25 185 THR A N 1
ATOM 1400 C CA . THR A 1 185 ? 0.231 -18.220 14.305 1.00 77.25 185 THR A CA 1
ATOM 1401 C C . THR A 1 185 ? 0.406 -19.546 13.550 1.00 77.25 185 THR A C 1
ATOM 1403 O O . THR A 1 185 ? 1.487 -19.806 13.011 1.00 77.25 185 THR A O 1
ATOM 1406 N N . PRO A 1 186 ? -0.653 -20.363 13.374 1.00 73.00 186 PRO A N 1
ATOM 1407 C CA . PRO A 1 186 ? -0.604 -21.543 12.500 1.00 73.00 186 PRO A CA 1
ATOM 1408 C C . PRO A 1 186 ? -0.122 -21.240 11.068 1.00 73.00 186 PRO A C 1
ATOM 1410 O O . PRO A 1 186 ? 0.400 -22.112 10.381 1.00 73.00 186 PRO A O 1
ATOM 1413 N N . LYS A 1 187 ? -0.247 -19.985 10.613 1.00 71.44 187 LYS A N 1
ATOM 1414 C CA . LYS A 1 187 ? 0.240 -19.520 9.308 1.00 71.44 187 LYS A CA 1
ATOM 1415 C C . LYS A 1 187 ? 1.751 -19.276 9.269 1.00 71.44 187 LYS A C 1
ATOM 1417 O O . LYS A 1 187 ? 2.329 -19.290 8.182 1.00 71.44 187 LYS A O 1
ATOM 1422 N N . ASP A 1 188 ? 2.386 -19.012 10.407 1.00 73.62 188 ASP A N 1
ATOM 1423 C CA . ASP A 1 188 ? 3.829 -18.775 10.486 1.00 73.62 188 ASP A CA 1
ATOM 1424 C C . ASP A 1 188 ? 4.626 -20.088 10.448 1.00 73.62 188 ASP A C 1
ATOM 1426 O O . ASP A 1 188 ? 5.728 -20.092 9.909 1.00 73.62 188 ASP A O 1
ATOM 1430 N N . ARG A 1 189 ? 4.021 -21.211 10.866 1.00 73.50 189 ARG A N 1
ATOM 1431 C CA . ARG A 1 189 ? 4.560 -22.576 10.691 1.00 73.50 189 ARG A CA 1
ATOM 1432 C C . ARG A 1 189 ? 4.844 -22.945 9.230 1.00 73.50 189 ARG A C 1
ATOM 1434 O O . ARG A 1 189 ? 5.811 -23.632 8.938 1.00 73.50 189 ARG A O 1
ATOM 1441 N N . ASN A 1 190 ? 4.056 -22.405 8.298 1.00 73.50 190 ASN A N 1
ATOM 1442 C CA . ASN A 1 190 ? 4.227 -22.602 6.852 1.00 73.50 190 ASN A CA 1
ATOM 1443 C C . ASN A 1 190 ? 5.196 -21.584 6.212 1.00 73.50 190 ASN A C 1
ATOM 1445 O O . ASN A 1 190 ? 5.109 -21.297 5.015 1.00 73.50 190 ASN A O 1
ATOM 1449 N N . ARG A 1 191 ? 6.088 -20.969 6.997 1.00 77.44 191 ARG A N 1
ATOM 1450 C CA . ARG A 1 191 ? 7.118 -20.037 6.515 1.00 77.44 191 ARG A CA 1
ATOM 1451 C C . ARG A 1 191 ? 8.497 -20.547 6.879 1.00 77.44 191 ARG A C 1
ATOM 1453 O O . ARG A 1 191 ? 8.673 -21.211 7.881 1.00 77.44 191 ARG A O 1
ATOM 1460 N N . ALA A 1 192 ? 9.498 -20.128 6.115 1.00 78.31 192 ALA A N 1
ATOM 1461 C CA . ALA A 1 192 ? 10.896 -20.428 6.409 1.00 78.31 192 ALA A CA 1
ATOM 1462 C C . ALA A 1 192 ? 11.534 -19.493 7.461 1.00 78.31 192 ALA A C 1
ATOM 1464 O O . ALA A 1 192 ? 12.758 -19.459 7.559 1.00 78.31 192 ALA A O 1
ATOM 1465 N N . TYR A 1 193 ? 10.759 -18.666 8.179 1.00 86.00 193 TYR A N 1
ATOM 1466 C CA . TYR A 1 193 ? 11.310 -17.655 9.089 1.00 86.00 193 TYR A CA 1
ATOM 1467 C C . TYR A 1 193 ? 10.412 -17.322 10.287 1.00 86.00 193 TYR A C 1
ATOM 1469 O O . TYR A 1 193 ? 9.201 -17.132 10.147 1.00 86.00 193 TYR A O 1
ATOM 1477 N N . LEU A 1 194 ? 11.060 -17.124 11.433 1.00 88.12 194 LEU A N 1
ATOM 1478 C CA . LEU A 1 194 ? 10.501 -16.549 12.650 1.00 88.12 194 LEU A CA 1
ATOM 1479 C C . LEU A 1 194 ? 10.553 -15.015 12.571 1.00 88.12 194 LEU A C 1
ATOM 1481 O O . LEU A 1 194 ? 11.467 -14.439 11.971 1.00 88.12 194 LEU A O 1
ATOM 1485 N N . ARG A 1 195 ? 9.564 -14.324 13.147 1.00 90.69 195 ARG A N 1
ATOM 1486 C CA . ARG A 1 195 ? 9.531 -12.853 13.190 1.00 90.69 195 ARG A CA 1
ATOM 1487 C C . ARG A 1 195 ? 9.955 -12.339 14.554 1.00 90.69 195 ARG A C 1
ATOM 1489 O O . ARG A 1 195 ? 9.374 -12.721 15.564 1.00 90.69 195 ARG A O 1
ATOM 1496 N N . ILE A 1 196 ? 10.898 -11.407 14.555 1.00 90.44 196 ILE A N 1
ATOM 1497 C CA . ILE A 1 196 ? 11.400 -10.742 15.759 1.00 90.44 196 ILE A CA 1
ATOM 1498 C C . ILE A 1 196 ? 10.760 -9.349 15.820 1.00 90.44 196 ILE A C 1
ATOM 1500 O O . ILE A 1 196 ? 10.933 -8.580 14.870 1.00 90.44 196 ILE A O 1
ATOM 1504 N N . PRO A 1 197 ? 9.972 -8.997 16.852 1.00 87.25 197 PRO A N 1
ATOM 1505 C CA . PRO A 1 197 ? 9.335 -7.685 16.935 1.00 87.25 197 PRO A CA 1
ATOM 1506 C C . PRO A 1 197 ? 10.393 -6.585 17.088 1.00 87.25 197 PRO A C 1
ATOM 1508 O O . PRO A 1 197 ? 11.513 -6.854 17.511 1.00 87.25 197 PRO A O 1
ATOM 1511 N N . ALA A 1 198 ? 10.042 -5.338 16.754 1.00 83.12 198 ALA A N 1
ATOM 1512 C CA . ALA A 1 198 ? 10.984 -4.213 16.806 1.00 83.12 198 ALA A CA 1
ATOM 1513 C C . ALA A 1 198 ? 11.660 -4.075 18.186 1.00 83.12 198 ALA A C 1
ATOM 1515 O O . ALA A 1 198 ? 12.869 -3.872 18.248 1.00 83.12 198 ALA A O 1
ATOM 1516 N N . ALA A 1 199 ? 10.892 -4.291 19.261 1.00 78.88 199 ALA A N 1
ATOM 1517 C CA . ALA A 1 199 ? 11.358 -4.254 20.645 1.00 78.88 199 ALA A CA 1
ATOM 1518 C C . ALA A 1 199 ? 12.391 -5.340 21.003 1.00 78.88 199 ALA A C 1
ATOM 1520 O O . ALA A 1 199 ? 13.184 -5.112 21.900 1.00 78.88 199 ALA A O 1
ATOM 1521 N N . SER A 1 200 ? 12.433 -6.477 20.299 1.00 83.94 200 SER A N 1
ATOM 1522 C CA . SER A 1 200 ? 13.382 -7.578 20.564 1.00 83.94 200 SER A CA 1
ATOM 1523 C C . SER A 1 200 ? 14.655 -7.507 19.709 1.00 83.94 200 SER A C 1
ATOM 1525 O O . SER A 1 200 ? 15.562 -8.317 19.881 1.00 83.94 200 SER A O 1
ATOM 1527 N N . LYS A 1 201 ? 14.748 -6.573 18.748 1.00 86.69 201 LYS A N 1
ATOM 1528 C CA . LYS A 1 201 ? 15.861 -6.554 17.778 1.00 86.69 201 LYS A CA 1
ATOM 1529 C C . LYS A 1 201 ? 17.212 -6.151 18.359 1.00 86.69 201 LYS A C 1
ATOM 1531 O O . LYS A 1 201 ? 18.212 -6.410 17.706 1.00 86.69 201 LYS A O 1
ATOM 1536 N N . TYR A 1 202 ? 17.259 -5.529 19.536 1.00 82.25 202 TYR A N 1
ATOM 1537 C CA . TYR A 1 202 ? 18.517 -5.098 20.158 1.00 82.25 202 TYR A CA 1
ATOM 1538 C C . TYR A 1 202 ? 19.432 -6.275 20.545 1.00 82.25 202 TYR A C 1
ATOM 1540 O O . TYR A 1 202 ? 20.638 -6.090 20.660 1.00 82.25 202 TYR A O 1
ATOM 1548 N N . ALA A 1 203 ? 18.877 -7.483 20.697 1.00 82.44 203 ALA A N 1
ATOM 1549 C CA . ALA A 1 203 ? 19.644 -8.713 20.892 1.00 82.44 203 ALA A CA 1
ATOM 1550 C C . ALA A 1 203 ? 20.286 -9.247 19.591 1.00 82.44 203 ALA A C 1
ATOM 1552 O O . ALA A 1 203 ? 21.123 -10.148 19.642 1.00 82.44 203 ALA A O 1
ATOM 1553 N N . PHE A 1 204 ? 19.900 -8.715 18.425 1.00 87.94 204 PHE A N 1
ATOM 1554 C CA . PHE A 1 204 ? 20.317 -9.176 17.100 1.00 87.94 204 PHE A CA 1
ATOM 1555 C C . PHE A 1 204 ? 21.250 -8.173 16.396 1.00 87.94 204 PHE A C 1
ATOM 1557 O O . PHE A 1 204 ? 21.230 -6.985 16.723 1.00 87.94 204 PHE A O 1
ATOM 1564 N N . PRO A 1 205 ? 22.052 -8.603 15.399 1.00 85.44 205 PRO A N 1
ATOM 1565 C CA . PRO A 1 205 ? 22.944 -7.699 14.677 1.00 85.44 205 PRO A CA 1
ATOM 1566 C C . PRO A 1 205 ?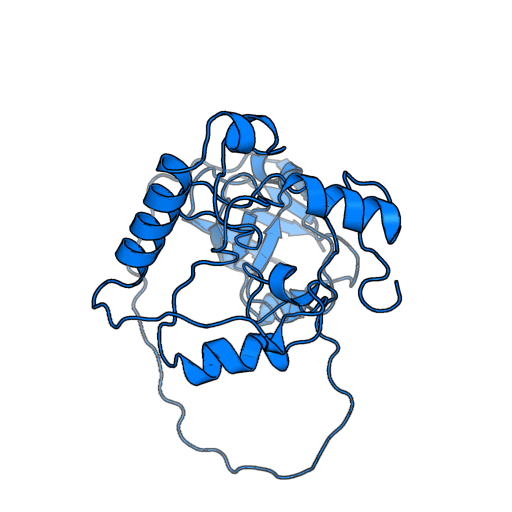 22.178 -6.583 13.952 1.00 85.44 205 PRO A C 1
ATOM 1568 O O . PRO A 1 205 ? 21.064 -6.795 13.463 1.00 85.44 205 PRO A O 1
ATOM 1571 N N . SER A 1 206 ? 22.785 -5.399 13.822 1.00 82.19 206 SER A N 1
ATOM 1572 C CA . SER A 1 206 ? 22.177 -4.282 13.079 1.00 82.19 206 SER A CA 1
ATOM 1573 C C . SER A 1 206 ? 22.058 -4.555 11.580 1.00 82.19 206 SER A C 1
ATOM 1575 O O . SER A 1 206 ? 21.157 -4.012 10.946 1.00 82.19 206 SER A O 1
ATOM 1577 N N . GLU A 1 207 ? 22.928 -5.419 11.043 1.00 81.31 207 GLU A N 1
ATOM 1578 C CA . GLU A 1 207 ? 23.043 -5.741 9.619 1.00 81.31 207 GLU A CA 1
ATOM 1579 C C . GLU A 1 207 ? 22.447 -7.112 9.259 1.00 81.31 207 GLU A C 1
ATOM 1581 O O . GLU A 1 207 ? 22.419 -8.018 10.097 1.00 81.31 207 GLU A O 1
ATOM 1586 N N . PRO A 1 208 ? 21.985 -7.316 8.008 1.00 83.19 208 PRO A N 1
ATOM 1587 C CA . PRO A 1 208 ? 21.639 -8.642 7.503 1.00 83.19 208 PRO A CA 1
ATOM 1588 C C . PRO A 1 208 ? 22.862 -9.569 7.468 1.00 83.19 208 PRO A C 1
ATOM 1590 O O . PRO A 1 208 ? 23.957 -9.140 7.113 1.00 83.19 208 PRO A O 1
ATOM 1593 N N . GLY A 1 209 ? 22.679 -10.860 7.747 1.00 82.38 209 GLY A N 1
ATOM 1594 C CA . GLY A 1 209 ? 23.791 -11.811 7.710 1.00 82.38 209 GLY A CA 1
ATOM 1595 C C . GLY A 1 209 ? 23.421 -13.234 8.114 1.00 82.38 209 GLY A C 1
ATOM 1596 O O . GLY A 1 209 ? 22.254 -13.547 8.344 1.00 82.38 209 GLY A O 1
ATOM 1597 N N . ALA A 1 210 ? 24.421 -14.109 8.189 1.00 84.44 210 ALA A N 1
ATOM 1598 C CA . ALA A 1 210 ? 24.270 -15.462 8.714 1.00 84.44 210 ALA A CA 1
ATOM 1599 C C . ALA A 1 210 ? 24.526 -15.468 10.229 1.00 84.44 210 ALA A C 1
ATOM 1601 O O . ALA A 1 210 ? 25.538 -14.936 10.676 1.00 84.44 210 ALA A O 1
ATOM 1602 N N . VAL A 1 211 ? 23.635 -16.079 11.011 1.00 87.56 211 VAL A N 1
ATOM 1603 C CA . VAL A 1 211 ? 23.781 -16.218 12.469 1.00 87.56 211 VAL A CA 1
ATOM 1604 C C . VAL A 1 211 ? 23.659 -17.682 12.883 1.00 87.56 211 VAL A C 1
ATOM 1606 O O . VAL A 1 211 ? 22.906 -18.446 12.277 1.00 87.56 211 VAL A O 1
ATOM 1609 N N . THR A 1 212 ? 24.393 -18.080 13.917 1.00 90.81 212 THR A N 1
ATOM 1610 C CA . THR A 1 212 ? 24.266 -19.410 14.522 1.00 90.81 212 THR A CA 1
ATOM 1611 C C . THR A 1 212 ? 22.981 -19.469 15.343 1.00 90.81 212 THR A C 1
ATOM 1613 O O . THR A 1 212 ? 22.737 -18.583 16.162 1.00 90.81 212 THR A O 1
ATOM 1616 N N . VAL A 1 213 ? 22.167 -20.508 15.153 1.00 89.56 213 VAL A N 1
ATOM 1617 C CA . VAL A 1 213 ? 20.986 -20.777 15.983 1.00 89.56 213 VAL A CA 1
ATOM 1618 C C . VAL A 1 213 ? 21.035 -22.213 16.491 1.00 89.56 213 VAL A C 1
ATOM 1620 O O . VAL A 1 213 ? 21.223 -23.142 15.710 1.00 89.56 213 VAL A O 1
ATOM 1623 N N . ILE A 1 214 ? 20.847 -22.389 17.793 1.00 90.00 214 ILE A N 1
ATOM 1624 C CA . ILE A 1 214 ? 20.724 -23.670 18.481 1.00 90.00 214 ILE A CA 1
ATOM 1625 C C . ILE A 1 214 ? 19.237 -23.921 18.725 1.00 90.00 214 ILE A C 1
ATOM 1627 O O . ILE A 1 214 ? 18.563 -23.102 19.351 1.00 90.00 214 ILE A O 1
ATOM 1631 N N . VAL A 1 215 ? 18.721 -25.052 18.250 1.00 86.25 215 VAL A N 1
ATOM 1632 C CA . VAL A 1 215 ? 17.325 -25.468 18.444 1.00 86.25 215 VAL A CA 1
ATOM 1633 C C . VAL A 1 215 ? 17.326 -26.915 18.910 1.00 86.25 215 VAL A C 1
ATOM 1635 O O . VAL A 1 215 ? 17.924 -27.759 18.249 1.00 86.25 215 VAL A O 1
ATOM 1638 N N . ARG A 1 216 ? 16.710 -27.207 20.064 1.00 84.31 216 ARG A N 1
ATOM 1639 C CA . ARG A 1 216 ? 16.712 -28.553 20.683 1.00 84.31 216 ARG A CA 1
ATOM 1640 C C . ARG A 1 216 ? 18.118 -29.181 20.777 1.00 84.31 216 ARG A C 1
ATOM 1642 O O . ARG A 1 216 ? 18.302 -30.371 20.552 1.00 84.31 216 ARG A O 1
ATOM 1649 N N . GLY A 1 217 ? 19.130 -28.355 21.056 1.00 81.31 217 GLY A N 1
ATOM 1650 C CA . GLY A 1 217 ? 20.542 -28.759 21.117 1.00 81.31 217 GLY A CA 1
ATOM 1651 C C . GLY A 1 217 ? 21.262 -28.888 19.766 1.00 81.31 217 GLY A C 1
ATOM 1652 O O . GLY A 1 217 ? 22.488 -28.944 19.752 1.00 81.31 217 GLY A O 1
ATOM 1653 N N . ALA A 1 218 ? 20.554 -28.869 18.633 1.00 85.06 218 ALA A N 1
ATOM 1654 C CA . ALA A 1 218 ? 21.157 -28.905 17.304 1.00 85.06 218 ALA A CA 1
ATOM 1655 C C . ALA A 1 218 ? 21.561 -27.499 16.828 1.00 85.06 218 ALA A C 1
ATOM 1657 O O . ALA A 1 218 ? 20.744 -26.575 16.804 1.00 85.06 218 ALA A O 1
ATOM 1658 N N . THR A 1 219 ? 22.818 -27.344 16.413 1.00 87.50 219 THR A N 1
ATOM 1659 C CA . THR A 1 219 ? 23.358 -26.090 15.866 1.00 87.50 219 THR A CA 1
ATOM 1660 C C . THR A 1 219 ? 23.124 -26.002 14.360 1.00 87.50 219 THR A C 1
ATOM 1662 O O . THR A 1 219 ? 23.529 -26.888 13.610 1.00 87.50 219 THR A O 1
ATOM 1665 N N . GLN A 1 220 ? 22.542 -24.897 13.898 1.00 87.19 220 GLN A N 1
ATOM 1666 C CA . GLN A 1 220 ? 22.308 -24.604 12.483 1.00 87.19 220 GLN A CA 1
ATOM 1667 C C . GLN A 1 220 ? 22.655 -23.151 12.128 1.00 87.19 220 GLN A C 1
ATOM 1669 O O . GLN A 1 220 ? 22.738 -22.275 12.989 1.00 87.19 220 GLN A O 1
ATOM 1674 N N . THR A 1 221 ? 22.849 -22.873 10.837 1.00 86.62 221 THR A N 1
ATOM 1675 C CA . THR A 1 221 ? 23.011 -21.504 10.323 1.00 86.62 221 THR A CA 1
ATOM 1676 C C . THR A 1 221 ? 21.664 -20.952 9.863 1.00 86.62 221 THR A C 1
ATOM 1678 O O . THR A 1 221 ? 21.045 -21.505 8.958 1.00 86.62 221 THR A O 1
ATOM 1681 N N . ALA A 1 222 ? 21.239 -19.835 10.447 1.00 85.56 222 ALA A N 1
ATOM 1682 C CA . ALA A 1 222 ? 20.031 -19.107 10.076 1.00 85.56 222 ALA A CA 1
ATOM 1683 C C . ALA A 1 222 ? 20.365 -17.806 9.331 1.00 85.56 222 ALA A C 1
ATOM 1685 O O . ALA A 1 222 ? 21.423 -17.208 9.530 1.00 85.56 222 ALA A O 1
ATOM 1686 N N . THR A 1 223 ? 19.442 -17.319 8.499 1.00 87.50 223 THR A N 1
ATOM 1687 C CA . THR A 1 223 ? 19.583 -16.002 7.849 1.00 87.50 223 THR A CA 1
ATOM 1688 C C . THR A 1 223 ? 18.885 -14.919 8.664 1.00 87.50 223 THR A C 1
ATOM 1690 O O . THR A 1 223 ? 17.665 -14.940 8.811 1.00 87.50 223 THR A O 1
ATOM 1693 N N . TRP A 1 224 ? 19.628 -13.938 9.157 1.00 88.19 224 TRP A N 1
ATOM 1694 C CA . TRP A 1 224 ? 19.079 -12.766 9.827 1.00 88.19 224 TRP A CA 1
ATOM 1695 C C . TRP A 1 224 ? 18.804 -11.621 8.846 1.00 88.19 224 TRP A C 1
ATOM 1697 O O . TRP A 1 224 ? 19.642 -11.261 8.017 1.00 88.19 224 TRP A O 1
ATOM 1707 N N . HIS A 1 225 ? 17.631 -11.001 8.984 1.00 88.81 225 HIS A N 1
ATOM 1708 C CA . HIS A 1 225 ? 17.288 -9.739 8.338 1.00 88.81 225 HIS A CA 1
ATOM 1709 C C . HIS A 1 225 ? 16.698 -8.757 9.367 1.00 88.81 225 HIS A C 1
ATOM 1711 O O . HIS A 1 225 ? 15.555 -8.958 9.789 1.00 88.81 225 HIS A O 1
ATOM 1717 N N . PRO A 1 226 ? 17.393 -7.658 9.712 1.00 80.12 226 PRO A N 1
ATOM 1718 C CA . PRO A 1 226 ? 16.973 -6.715 10.753 1.00 80.12 226 PRO A CA 1
ATOM 1719 C C . PRO A 1 226 ? 15.705 -5.931 10.399 1.00 80.12 226 PRO A C 1
ATOM 1721 O O . PRO A 1 226 ? 14.925 -5.590 11.286 1.00 80.12 226 PRO A O 1
ATOM 1724 N N . GLY A 1 227 ? 15.462 -5.671 9.112 1.00 78.50 227 GLY A N 1
ATOM 1725 C CA . GLY A 1 227 ? 14.281 -4.956 8.623 1.00 78.50 227 GLY A CA 1
ATOM 1726 C C . GLY A 1 227 ? 14.286 -3.452 8.933 1.00 78.50 227 GLY A C 1
ATOM 1727 O O . GLY A 1 227 ? 14.670 -3.0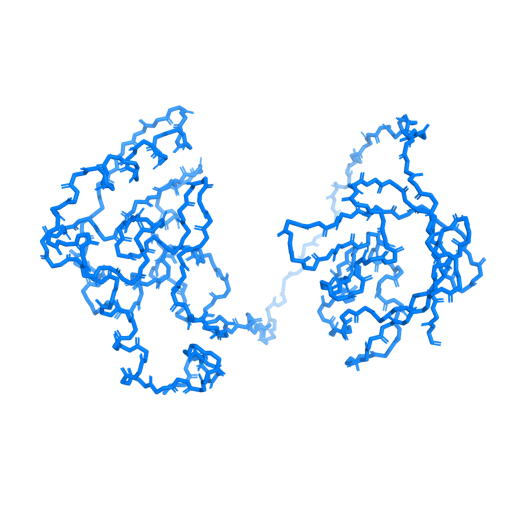09 10.016 1.00 78.50 227 GLY A O 1
ATOM 1728 N N . ASN A 1 228 ? 13.808 -2.659 7.972 1.00 78.25 228 ASN A N 1
ATOM 1729 C CA . ASN A 1 228 ? 13.885 -1.193 7.969 1.00 78.25 228 ASN A CA 1
ATOM 1730 C C . ASN A 1 228 ? 12.948 -0.591 9.040 1.00 78.25 228 ASN A C 1
ATOM 1732 O O . ASN A 1 228 ? 11.779 -0.320 8.765 1.00 78.25 228 ASN A O 1
ATOM 1736 N N . GLY A 1 229 ? 13.414 -0.488 10.289 1.00 64.31 229 GLY A N 1
ATOM 1737 C CA . GLY A 1 229 ? 12.650 0.002 11.453 1.00 64.31 229 GLY A CA 1
ATOM 1738 C C . GLY A 1 229 ? 11.507 -0.906 11.947 1.00 64.31 229 GLY A C 1
ATOM 1739 O O . GLY A 1 229 ? 10.999 -0.716 13.044 1.00 64.31 229 GLY A O 1
ATOM 1740 N N . LYS A 1 230 ? 11.114 -1.922 11.171 1.00 77.69 230 LYS A N 1
ATOM 1741 C CA . LYS A 1 230 ? 10.036 -2.878 11.495 1.00 77.69 230 LYS A CA 1
ATOM 1742 C C . LYS A 1 230 ? 10.584 -4.145 12.167 1.00 77.69 230 LYS A C 1
ATOM 1744 O O . LYS A 1 230 ? 11.757 -4.200 12.532 1.00 77.69 230 LYS A O 1
ATOM 1749 N N . SER A 1 231 ? 9.733 -5.162 12.316 1.00 84.00 231 SER A N 1
ATOM 1750 C CA . SER A 1 231 ? 10.113 -6.509 12.759 1.00 84.00 231 SER A CA 1
ATOM 1751 C C . SER A 1 231 ? 11.223 -7.114 11.891 1.00 84.00 231 SER A C 1
ATOM 1753 O O . SER A 1 231 ? 11.116 -7.093 10.660 1.00 84.00 231 SER A O 1
ATOM 1755 N N . GLY A 1 232 ? 12.219 -7.720 12.532 1.00 89.75 232 GLY A N 1
ATOM 1756 C CA . GLY A 1 232 ? 13.225 -8.542 11.873 1.00 89.75 232 GLY A CA 1
ATOM 1757 C C . GLY A 1 232 ? 12.691 -9.926 11.491 1.00 89.75 232 GLY A C 1
ATOM 1758 O O . GLY A 1 232 ? 11.585 -10.324 11.875 1.00 89.75 232 GLY A O 1
ATOM 1759 N N . ARG A 1 233 ? 13.481 -10.670 10.717 1.00 92.38 233 ARG A N 1
ATOM 1760 C CA . ARG A 1 233 ? 13.195 -12.049 10.296 1.00 92.38 233 ARG A CA 1
ATOM 1761 C C . ARG A 1 233 ? 14.422 -12.920 10.538 1.00 92.38 233 ARG A C 1
ATOM 1763 O O . ARG A 1 233 ? 15.495 -12.587 10.045 1.00 92.38 233 ARG A O 1
ATOM 1770 N N . LEU A 1 234 ? 14.231 -14.032 11.237 1.00 90.25 234 LEU A N 1
ATOM 1771 C CA . LEU A 1 234 ? 15.235 -15.067 11.459 1.00 90.25 234 LEU A CA 1
ATOM 1772 C C . LEU A 1 234 ? 14.840 -16.298 10.633 1.00 90.25 234 LEU A C 1
ATOM 1774 O O . LEU A 1 234 ? 13.831 -16.938 10.913 1.00 90.25 234 LEU A O 1
ATOM 1778 N N . GLY A 1 235 ? 15.571 -16.568 9.556 1.00 88.06 235 GLY A N 1
ATOM 1779 C CA . GLY A 1 235 ? 15.309 -17.648 8.608 1.00 88.06 235 GLY A CA 1
ATOM 1780 C C . GLY A 1 235 ? 15.757 -18.997 9.155 1.00 88.06 235 GLY A C 1
ATOM 1781 O O . GLY A 1 235 ? 16.951 -19.272 9.153 1.00 88.06 235 GLY A O 1
ATOM 1782 N N . LEU A 1 236 ? 14.799 -19.810 9.600 1.00 83.00 236 LEU A N 1
ATOM 1783 C CA . LEU A 1 236 ? 14.998 -21.108 10.257 1.00 83.00 236 LEU A CA 1
ATOM 1784 C C . LEU A 1 236 ? 14.663 -22.316 9.359 1.00 83.00 236 LEU A C 1
ATOM 1786 O O . LEU A 1 236 ? 14.880 -23.454 9.757 1.00 83.00 236 LEU A O 1
ATOM 1790 N N . GLY A 1 237 ? 14.116 -22.087 8.160 1.00 75.25 237 GLY A N 1
ATOM 1791 C CA . GLY A 1 237 ? 13.619 -23.155 7.284 1.00 75.25 237 GLY A CA 1
ATOM 1792 C C . GLY A 1 237 ? 12.198 -23.616 7.637 1.00 75.25 237 GLY A C 1
ATOM 1793 O O . GLY A 1 237 ? 11.692 -23.343 8.721 1.00 75.25 237 GLY A O 1
ATOM 1794 N N . ILE A 1 238 ? 11.513 -24.258 6.681 1.00 74.12 238 ILE A N 1
ATOM 1795 C CA . ILE A 1 238 ? 10.093 -24.637 6.832 1.00 74.12 238 ILE A CA 1
ATOM 1796 C C . ILE A 1 238 ? 9.928 -25.808 7.805 1.00 74.12 238 ILE A C 1
ATOM 1798 O O . ILE A 1 238 ? 9.049 -25.746 8.656 1.00 74.12 238 ILE A O 1
ATOM 1802 N N . ALA A 1 239 ? 10.778 -26.838 7.706 1.00 75.06 239 ALA A N 1
ATOM 1803 C CA . ALA A 1 239 ? 10.716 -28.011 8.582 1.00 75.06 239 ALA A CA 1
ATOM 1804 C C . ALA A 1 239 ? 10.761 -27.591 10.059 1.00 75.06 239 ALA A C 1
ATOM 1806 O O . ALA A 1 239 ? 9.795 -27.790 10.791 1.00 75.06 239 ALA A O 1
ATOM 1807 N N . LEU A 1 240 ? 11.805 -26.856 10.448 1.00 79.75 240 LEU A N 1
ATOM 1808 C CA . LEU A 1 240 ? 11.968 -26.401 11.824 1.00 79.75 240 LEU A CA 1
ATOM 1809 C C . LEU A 1 240 ? 10.849 -25.451 12.276 1.00 79.75 240 LEU A C 1
ATOM 1811 O O . LEU A 1 240 ? 10.315 -25.619 13.365 1.00 79.75 240 LEU A O 1
ATOM 1815 N N . MET A 1 241 ? 10.418 -24.504 11.432 1.00 81.75 241 MET A N 1
ATOM 1816 C CA . MET A 1 241 ? 9.277 -23.628 11.746 1.00 81.75 241 MET A CA 1
ATOM 1817 C C . MET A 1 241 ? 7.953 -24.380 11.931 1.00 81.75 241 MET A C 1
ATOM 1819 O O . MET A 1 241 ? 7.094 -23.903 12.673 1.00 81.75 241 MET A O 1
ATOM 1823 N N . SER A 1 242 ? 7.770 -25.528 11.272 1.00 77.50 242 SER A N 1
ATOM 1824 C CA . SER A 1 242 ? 6.571 -26.359 11.428 1.00 77.50 242 SER A CA 1
ATOM 1825 C C . SER A 1 242 ? 6.526 -27.092 12.770 1.00 77.50 242 SER A C 1
ATOM 1827 O O . SER A 1 242 ? 5.440 -27.313 13.309 1.00 77.50 242 SER A O 1
ATOM 1829 N N . GLU A 1 243 ? 7.699 -27.384 13.336 1.00 80.38 243 GLU A N 1
ATOM 1830 C CA . GLU A 1 243 ? 7.865 -28.112 14.592 1.00 80.38 243 GLU A CA 1
ATOM 1831 C C . GLU A 1 243 ? 7.816 -27.222 15.844 1.00 80.38 243 GLU A C 1
ATOM 1833 O O . GLU A 1 243 ? 7.644 -27.762 16.934 1.00 80.38 243 GLU A O 1
ATOM 1838 N N . LEU A 1 244 ? 7.948 -25.893 15.717 1.00 76.88 244 LEU A N 1
ATOM 1839 C CA . LEU A 1 244 ? 7.941 -24.967 16.861 1.00 76.88 244 LEU A CA 1
ATOM 1840 C C . LEU A 1 244 ? 6.570 -24.887 17.570 1.00 76.88 244 LEU A C 1
ATOM 1842 O O . LEU A 1 244 ? 5.501 -24.779 16.947 1.00 76.88 244 LEU A O 1
ATOM 1846 N N . VAL A 1 245 ? 6.621 -24.871 18.900 1.00 66.00 245 VAL A N 1
ATOM 1847 C CA . VAL A 1 245 ? 5.499 -24.911 19.862 1.00 66.00 245 VAL A CA 1
ATOM 1848 C C . VAL A 1 245 ? 5.345 -23.527 20.545 1.00 66.00 245 VAL A C 1
ATOM 1850 O O . VAL A 1 245 ? 6.322 -22.796 20.628 1.00 66.00 245 VAL A O 1
ATOM 1853 N N . VAL A 1 246 ? 4.188 -23.016 21.002 1.00 57.12 246 VAL A N 1
ATOM 1854 C CA . VAL A 1 246 ? 2.751 -23.397 20.921 1.00 57.12 246 VAL A CA 1
ATOM 1855 C C . VAL A 1 246 ? 2.017 -22.424 19.960 1.00 57.12 246 VAL A C 1
ATOM 1857 O O . VAL A 1 246 ? 2.404 -21.253 19.904 1.00 57.12 246 VAL A O 1
ATOM 1860 N N . PRO A 1 247 ? 0.928 -22.797 19.241 1.00 61.50 247 PRO A N 1
ATOM 1861 C CA . PRO A 1 247 ? 0.126 -21.815 18.501 1.00 61.50 247 PRO A CA 1
ATOM 1862 C C . PRO A 1 247 ? -0.385 -20.682 19.404 1.00 61.50 247 PRO A C 1
ATOM 1864 O O . PRO A 1 247 ? -1.040 -20.927 20.412 1.00 61.50 247 PRO A O 1
ATOM 1867 N N . GLY A 1 248 ? -0.114 -19.436 19.017 1.00 63.34 248 GLY A N 1
ATOM 1868 C CA . GLY A 1 248 ? -0.523 -18.237 19.753 1.00 63.34 248 GLY A CA 1
ATOM 1869 C C . GLY A 1 248 ? 0.461 -17.753 20.823 1.00 63.34 248 GLY A C 1
ATOM 1870 O O . GLY A 1 248 ? 0.253 -16.660 21.341 1.00 63.34 248 GLY A O 1
ATOM 1871 N N . GLN A 1 249 ? 1.541 -18.487 21.109 1.00 71.50 249 GLN A N 1
ATOM 1872 C CA . GLN A 1 249 ? 2.588 -18.059 22.046 1.00 71.50 249 GLN A CA 1
ATOM 1873 C C . GLN A 1 249 ? 3.843 -17.550 21.313 1.00 71.50 249 GLN A C 1
ATOM 1875 O O . GLN A 1 249 ? 4.103 -17.963 20.175 1.00 71.50 249 GLN A O 1
ATOM 1880 N N . PRO A 1 250 ? 4.616 -16.619 21.905 1.00 81.00 250 PRO A N 1
ATOM 1881 C CA . PRO A 1 250 ? 5.940 -16.265 21.412 1.00 81.00 250 PRO A CA 1
ATOM 1882 C C . PRO A 1 250 ? 6.950 -17.363 21.766 1.00 81.00 250 PRO A C 1
ATOM 1884 O O . PRO A 1 250 ? 6.941 -17.894 22.873 1.00 81.00 250 PRO A O 1
ATOM 1887 N N . VAL A 1 251 ? 7.861 -17.653 20.841 1.00 86.25 251 VAL A N 1
ATOM 1888 C CA . VAL A 1 251 ? 9.063 -18.444 21.122 1.00 86.25 251 VAL A CA 1
ATOM 1889 C C . VAL A 1 251 ? 10.092 -17.527 21.776 1.00 86.25 251 VAL A C 1
ATOM 1891 O O . VAL A 1 251 ? 10.303 -16.399 21.317 1.00 86.25 251 VAL A O 1
ATOM 1894 N N . HIS A 1 252 ? 10.737 -18.000 22.839 1.00 85.31 252 HIS A N 1
ATOM 1895 C CA . HIS A 1 252 ? 11.781 -17.248 23.524 1.00 85.31 252 HIS A CA 1
ATOM 1896 C C . HIS A 1 252 ? 13.140 -17.544 22.888 1.00 85.31 252 HIS A C 1
ATOM 1898 O O . HIS A 1 252 ? 13.416 -18.657 22.442 1.00 85.31 252 HIS A O 1
ATOM 1904 N N . ILE A 1 253 ? 13.983 -16.519 22.787 1.00 90.12 253 ILE A N 1
ATOM 1905 C CA . ILE A 1 253 ? 15.286 -16.613 22.135 1.00 90.12 253 ILE A CA 1
ATOM 1906 C C . ILE A 1 253 ? 16.327 -16.002 23.058 1.00 90.12 253 ILE A C 1
ATOM 1908 O O . ILE A 1 253 ? 16.305 -14.802 23.322 1.00 90.12 253 ILE A O 1
ATOM 1912 N N . GLU A 1 254 ? 17.241 -16.832 23.533 1.00 86.12 254 GLU A N 1
ATOM 1913 C CA . GLU A 1 254 ? 18.411 -16.424 24.298 1.00 86.12 254 GLU A CA 1
ATOM 1914 C C . GLU A 1 254 ? 19.542 -16.050 23.335 1.00 86.12 254 GLU A C 1
ATOM 1916 O O . GLU A 1 254 ? 19.920 -16.838 22.470 1.00 86.12 254 GLU A O 1
ATOM 1921 N N . ALA A 1 255 ? 20.098 -14.853 23.478 1.00 83.75 255 ALA A N 1
ATOM 1922 C CA . ALA A 1 255 ? 21.352 -14.473 22.847 1.00 83.75 255 ALA A CA 1
ATOM 1923 C C . ALA A 1 255 ? 22.521 -15.091 23.631 1.00 83.75 255 ALA A C 1
ATOM 1925 O O . ALA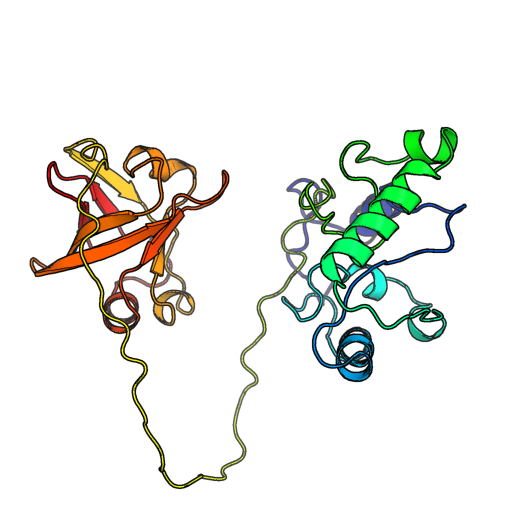 A 1 255 ? 22.733 -14.788 24.807 1.00 83.75 255 ALA A O 1
ATOM 1926 N N . THR A 1 256 ? 23.282 -15.964 22.976 1.00 80.88 256 THR A N 1
ATOM 1927 C CA . THR A 1 256 ? 24.509 -16.569 23.505 1.00 80.88 256 THR A CA 1
ATOM 1928 C C . THR A 1 256 ? 25.722 -15.872 22.887 1.00 80.88 256 THR A C 1
ATOM 1930 O O . THR A 1 256 ? 25.606 -15.252 21.832 1.00 80.88 256 THR A O 1
ATOM 1933 N N . GLY A 1 257 ? 26.909 -15.981 23.495 1.00 71.00 257 GLY A N 1
ATOM 1934 C CA . GLY A 1 257 ? 28.118 -15.337 22.950 1.00 71.00 257 GLY A CA 1
ATOM 1935 C C . GLY A 1 257 ? 28.445 -15.739 21.502 1.00 71.00 257 GLY A C 1
ATOM 1936 O O . GLY A 1 257 ? 28.986 -14.935 20.746 1.00 71.00 257 GLY A O 1
ATOM 1937 N N . ASP A 1 258 ? 28.033 -16.946 21.098 1.00 77.19 258 ASP A N 1
ATOM 1938 C CA . ASP A 1 258 ? 28.299 -17.535 19.781 1.00 77.19 258 ASP A CA 1
ATOM 1939 C C . ASP A 1 258 ? 27.079 -17.541 18.831 1.00 77.19 258 ASP A C 1
ATOM 1941 O O . ASP A 1 258 ? 27.173 -18.036 17.700 1.00 77.19 258 ASP A O 1
ATOM 1945 N N . GLY A 1 259 ? 25.918 -17.024 19.261 1.00 87.81 259 GLY A N 1
ATOM 1946 C CA . GLY A 1 259 ? 24.689 -17.037 18.463 1.00 87.81 259 GLY A CA 1
ATOM 1947 C C . GLY A 1 259 ? 23.393 -16.881 19.261 1.00 87.81 259 GLY A C 1
ATOM 1948 O O . GLY A 1 259 ? 23.258 -16.011 20.115 1.00 87.81 259 GLY A O 1
ATOM 1949 N N . TYR A 1 260 ? 22.401 -17.707 18.931 1.00 90.62 260 TYR A N 1
ATOM 1950 C CA . TYR A 1 260 ? 21.062 -17.660 19.519 1.00 90.62 260 TYR A CA 1
ATOM 1951 C C . TYR A 1 260 ? 20.591 -19.058 19.900 1.00 90.62 260 TYR A C 1
ATOM 1953 O O . TYR A 1 260 ? 20.757 -19.985 19.116 1.00 90.62 260 TYR A O 1
ATOM 1961 N N . ARG A 1 261 ? 19.951 -19.231 21.054 1.00 90.44 261 ARG A N 1
ATOM 1962 C CA . ARG A 1 261 ? 19.284 -20.475 21.450 1.00 90.44 261 ARG A CA 1
ATOM 1963 C C . ARG A 1 261 ? 17.777 -20.254 21.469 1.00 90.44 261 ARG A C 1
ATOM 1965 O O . ARG A 1 261 ? 17.294 -19.320 22.100 1.00 90.44 261 ARG A O 1
ATOM 1972 N N . ILE A 1 262 ? 17.038 -21.115 20.776 1.00 88.75 262 ILE A N 1
ATOM 1973 C CA . ILE A 1 262 ? 15.580 -21.176 20.884 1.00 88.75 262 ILE A CA 1
ATOM 1974 C C . ILE A 1 262 ? 15.215 -21.923 22.168 1.00 88.75 262 ILE A C 1
ATOM 1976 O O . ILE A 1 262 ? 15.683 -23.041 22.389 1.00 88.75 262 ILE A O 1
ATOM 1980 N N . ILE A 1 263 ? 14.382 -21.283 22.984 1.00 82.00 263 ILE A N 1
ATOM 1981 C CA . ILE A 1 263 ? 13.758 -21.830 24.186 1.00 82.00 263 ILE A CA 1
ATOM 1982 C C . ILE A 1 263 ? 12.274 -22.038 23.849 1.00 82.00 263 ILE A C 1
ATOM 1984 O O . ILE A 1 263 ? 11.565 -21.073 23.536 1.00 82.00 263 ILE A O 1
ATOM 1988 N N . GLU A 1 264 ? 11.852 -23.303 23.860 1.00 70.44 264 GLU A N 1
ATOM 1989 C CA . GLU A 1 264 ? 10.461 -23.757 23.686 1.00 70.44 264 GLU A CA 1
ATOM 1990 C C . GLU A 1 264 ? 9.784 -23.986 25.044 1.00 70.44 264 GLU A C 1
ATOM 1992 O O . GLU A 1 264 ? 10.486 -24.469 25.962 1.00 70.44 264 GLU A O 1
#

pLDDT: mean 76.08, std 19.59, range [24.95, 96.5]

Secondary structure (DSSP, 8-state):
--SSTT-EETTEEP-HHHHHHHHHTT--TT---------SS-HHHHHHHHHHS-TTBS-S-TTSGGGGG-TTGGG--------S-HHHHHHHHHHHHHHHS-HHHHHH-S-SSS---TT--EETTTEE----EES-SB--PPPP-------------------------PPPP-TTEEEEEEE--TTTTTSSEEEEPGGGGGGS-SS-EEEEEEETTEEEEEEEE--SSS-EEEE--HHHHHH---TTSEEEEEEETTEEEEE-

Sequence (264 aa):
MSVCPFLAVDGGPATLGSFRNRLQHFWLPEEPILYIGKAETSLTARTSAYYSTKLGATGPHAGGWWLKVLSILPELTLHYARNTDADAAERALISQFASQLSPTSRAKLLDRNRIGPFANVLIPGHGNKAHGLDHYKVSRSTKTEPSSVSPDPTLAKPLGRSLKSIRAGLKAPVSNVIVPSQALTPKDRNRAYLRIPAASKYAFPSEPGAVTVIVRGATQTATWHPGNGKSGRLGLGIALMSELVVPGQPVHIEATGDGYRIIE

Radius of gyration: 22.86 Å; chains: 1; bounding box: 52×63×51 Å